Protein AF-A0A1I8GP10-F1 (afdb_monomer)

Mean predicted aligned error: 6.95 Å

Radius of gyration: 19.78 Å; Cα contacts (8 Å, |Δi|>4): 254; chains: 1; bounding box: 54×51×54 Å

InterPro domains:
  IPR011989 Armadillo-like helical [G3DSA:1.25.10.10] (1-249)
  IPR016024 Armadillo-type fold [SSF48371] (2-243)

pLDDT: mean 86.06, std 12.03, range [37.62, 98.38]

Foldseek 3Di:
DDPCLLVCLLVLLVVLDAVSLQVSLVVLLVVLVVDDPVRLLVCLLSLQVSLLVQLQCCVSYPLVSNLSSLQSLLSSLLVQLVSVDVVSCCSRPLVCCVSLQVSLLVLLPDPSNDLSSLLSSLSSLLSCLQRPVVSCLVCCVSRVVSLVVSLVVLLVVCCVPFAVDPDPPQAPQPPVRDGRGSVSNVVSSVSSLVSLCVHPSRVVVCVVCVVVVVVSVVSNPDDGPVNVVVCVVPVVVVCVVPPPPPPDD

Solvent-accessible surface area (backbone atoms only — not comparable to full-atom values): 13689 Å² total; per-residue (Å²): 138,72,90,60,55,64,61,52,37,52,50,34,50,70,67,68,43,66,72,53,28,48,56,33,51,57,55,46,42,59,48,61,74,70,54,49,75,71,50,47,71,64,44,44,62,64,49,49,61,54,36,48,54,47,48,66,29,71,94,76,37,57,60,70,56,24,22,53,27,31,44,39,50,20,53,48,49,42,52,50,36,72,66,68,41,67,70,58,44,53,66,56,44,60,81,48,46,78,60,45,49,60,43,50,42,57,42,61,74,32,87,86,47,47,45,54,31,44,22,22,46,33,45,28,50,24,32,39,40,62,54,37,38,80,77,47,56,86,49,42,86,66,46,51,63,46,54,50,52,46,50,57,53,48,47,58,47,39,43,57,47,49,46,71,33,95,58,85,81,54,61,61,60,42,103,82,74,48,77,39,24,66,63,52,32,53,51,26,50,50,52,32,51,50,27,29,62,72,25,85,81,39,31,64,63,50,62,76,44,39,73,65,48,49,55,53,51,55,62,68,66,55,80,30,46,63,57,54,51,51,31,70,79,33,58,67,56,42,50,68,72,68,54,74,78,81,85,78,130

Secondary structure (DSSP, 8-state):
--TTHHHHHHHHHHHT-HHHHHHHHHHHHHHHHT--HHHHHHHHHHHHHHHHHHHT-TTTS-HHHHHHHHHHHHHHHHHHHHTT-HHHHHHHTHHHHHHHHHHHHHHHT-TT--HHHHHHHHHHHHHHHHH-HHHHGGGHHHHHHHHHHHHHHHHHHHIIIIIS----TT--B-TTS-B--HHHHHHHHHHHHHHHHH-TTTHHHHHHTHHHHHHHHHHHTSPPHHHHHHHHH-HHHHHHHH-------

Sequence (249 aa):
DWPGLFDSLIELLSRREGPSVHGALRVLQELVREMSEQQAGQLAPVIMPHLLAVLASPDQFPAGVRARAAVTMATLLAFIGQCGRPALAAQCVQPFLEDLIPSAVGQLESPACGHRLRKELLGLLTSLVTYFPGHLAPYKAHLLPAVWRTLVQSAQAYLRQAVDSDSLEDEAADSEGGEFSIQTVCYGLFDFVEAMLASSKFRADLKTSLDDLLVYLVLLMQIRQCDTLDWQENPDKFVAEEEIESTAY

Structure (mmCIF, N/CA/C/O backbone):
data_AF-A0A1I8GP10-F1
#
_entry.id   AF-A0A1I8GP10-F1
#
loop_
_atom_site.group_PDB
_atom_site.id
_atom_site.type_symbol
_atom_site.label_atom_id
_atom_site.label_alt_id
_atom_site.label_comp_id
_atom_site.label_asym_id
_atom_site.label_entity_id
_atom_site.label_seq_id
_atom_site.pdbx_PDB_ins_code
_atom_site.Cartn_x
_atom_site.Cartn_y
_atom_site.Cartn_z
_atom_site.occupancy
_atom_site.B_iso_or_equiv
_atom_site.auth_seq_id
_atom_site.auth_comp_id
_atom_site.auth_asym_id
_atom_site.auth_atom_id
_atom_site.pdbx_PDB_model_num
ATOM 1 N N . ASP A 1 1 ? -31.928 5.789 -1.135 1.00 59.81 1 ASP A N 1
ATOM 2 C CA . ASP A 1 1 ? -31.707 5.073 0.136 1.00 59.81 1 ASP A CA 1
ATOM 3 C C . ASP A 1 1 ? -32.115 3.615 0.028 1.00 59.81 1 ASP A C 1
ATOM 5 O O . ASP A 1 1 ? -33.285 3.334 -0.205 1.00 59.81 1 ASP A O 1
ATOM 9 N N . TRP A 1 2 ? -31.155 2.693 0.157 1.00 73.44 2 TRP A N 1
ATOM 10 C CA . TRP A 1 2 ? -31.408 1.249 0.270 1.00 73.44 2 TRP A CA 1
ATOM 11 C C . TRP A 1 2 ? -31.054 0.788 1.695 1.00 73.44 2 TRP A C 1
ATOM 13 O O . TRP A 1 2 ? -29.925 0.356 1.946 1.00 73.44 2 TRP A O 1
ATOM 23 N N . PRO A 1 3 ? -31.993 0.888 2.653 1.00 72.38 3 PRO A N 1
ATOM 24 C CA . PRO A 1 3 ? -31.771 0.400 4.011 1.00 72.38 3 PRO A CA 1
ATOM 25 C C . PRO A 1 3 ? -31.596 -1.129 3.993 1.00 72.38 3 PRO A C 1
ATOM 27 O O . PRO A 1 3 ? -32.429 -1.839 3.435 1.00 72.38 3 PRO A O 1
ATOM 30 N N . GLY A 1 4 ? -30.493 -1.633 4.557 1.00 79.06 4 GLY A N 1
ATOM 31 C CA . GLY A 1 4 ? -30.161 -3.068 4.610 1.00 79.06 4 GLY A CA 1
ATOM 32 C C . GLY A 1 4 ? -29.202 -3.577 3.523 1.00 79.06 4 GLY A C 1
ATOM 33 O O . GLY A 1 4 ? -28.809 -4.745 3.558 1.00 79.06 4 GLY A O 1
ATOM 34 N N . LEU A 1 5 ? -28.768 -2.723 2.582 1.00 83.06 5 LEU A N 1
ATOM 35 C CA . LEU A 1 5 ? -27.728 -3.090 1.606 1.00 83.06 5 LEU A CA 1
ATOM 36 C C . LEU A 1 5 ? -26.450 -3.555 2.315 1.00 83.06 5 LEU A C 1
ATOM 38 O O . LEU A 1 5 ? -25.862 -4.568 1.954 1.00 83.06 5 LEU A O 1
ATOM 42 N N . PHE A 1 6 ? -26.049 -2.827 3.354 1.00 81.81 6 PHE A N 1
ATOM 43 C CA . PHE A 1 6 ? -24.840 -3.123 4.105 1.00 81.81 6 PHE A CA 1
ATOM 44 C C . PHE A 1 6 ? -24.910 -4.477 4.824 1.00 81.81 6 PHE A C 1
ATOM 46 O O . PHE A 1 6 ? -23.998 -5.287 4.685 1.00 81.81 6 PHE A O 1
ATOM 53 N N . ASP A 1 7 ? -26.018 -4.760 5.513 1.00 84.56 7 ASP A N 1
ATOM 54 C CA . ASP A 1 7 ? -26.225 -6.042 6.197 1.00 84.56 7 ASP A CA 1
ATOM 55 C C . ASP A 1 7 ? -26.182 -7.211 5.205 1.00 84.56 7 ASP A C 1
ATOM 57 O O . ASP A 1 7 ? -25.546 -8.232 5.464 1.00 84.56 7 ASP A O 1
ATOM 61 N N . SER A 1 8 ? -26.766 -7.015 4.018 1.00 85.56 8 SER A N 1
ATOM 62 C CA . SER A 1 8 ? -26.727 -7.997 2.930 1.00 85.56 8 SER A CA 1
ATOM 63 C C . SER A 1 8 ? -25.294 -8.249 2.441 1.00 85.56 8 SER A C 1
ATOM 65 O O . SER A 1 8 ? -24.907 -9.393 2.212 1.00 85.56 8 SER A O 1
ATOM 67 N N . LEU A 1 9 ? -24.471 -7.202 2.305 1.00 86.12 9 LEU A N 1
ATOM 68 C CA . LEU A 1 9 ? -23.064 -7.341 1.909 1.00 86.12 9 LEU A CA 1
ATOM 69 C C . LEU A 1 9 ? -22.243 -8.071 2.978 1.00 86.12 9 LEU A C 1
ATOM 71 O O . LEU A 1 9 ? -21.456 -8.953 2.638 1.00 86.12 9 LEU A O 1
ATOM 75 N N . ILE A 1 10 ? -22.440 -7.748 4.258 1.00 85.00 10 ILE A N 1
ATOM 76 C CA . ILE A 1 10 ? -21.763 -8.431 5.370 1.00 85.00 10 ILE A CA 1
ATOM 77 C C . ILE A 1 10 ? -22.160 -9.908 5.431 1.00 85.00 10 ILE A C 1
ATOM 79 O O . ILE A 1 10 ? -21.301 -10.771 5.635 1.00 85.00 10 ILE A O 1
ATOM 83 N N . GLU A 1 11 ? -23.432 -10.227 5.192 1.00 87.25 11 GLU A N 1
ATOM 84 C CA . GLU A 1 11 ? -23.899 -11.609 5.112 1.00 87.25 11 GLU A CA 1
ATOM 85 C C . GLU A 1 11 ? -23.197 -12.370 3.976 1.00 87.25 11 GLU A C 1
ATOM 87 O O . GLU A 1 11 ? -22.684 -13.471 4.193 1.00 87.25 11 GLU A O 1
ATOM 92 N N . LEU A 1 12 ? -23.089 -11.770 2.786 1.00 85.94 12 LEU A N 1
ATOM 93 C CA . LEU A 1 12 ? -22.388 -12.372 1.646 1.00 85.94 12 LEU A CA 1
ATOM 94 C C . LEU A 1 12 ? -20.892 -12.584 1.923 1.00 85.94 12 LEU A C 1
ATOM 96 O O . LEU A 1 12 ? -20.356 -13.641 1.588 1.00 85.94 12 LEU A O 1
ATOM 100 N N . LEU A 1 13 ? -20.225 -11.628 2.580 1.00 84.19 13 LEU A N 1
ATOM 101 C CA . LEU A 1 13 ? -18.826 -11.771 3.004 1.00 84.19 13 LEU A CA 1
ATOM 102 C C . LEU A 1 13 ? -18.652 -12.878 4.056 1.00 84.19 13 LEU A C 1
ATOM 104 O O . LEU A 1 13 ? -17.651 -13.596 4.050 1.00 84.19 13 LEU A O 1
ATOM 108 N N . SER A 1 14 ? -19.639 -13.053 4.935 1.00 82.00 14 SER A N 1
ATOM 109 C CA . SER A 1 14 ? -19.621 -14.059 6.004 1.00 82.00 14 SER A CA 1
ATOM 110 C C . SER A 1 14 ? -19.802 -15.488 5.493 1.00 82.00 14 SER A C 1
ATOM 112 O O . SER A 1 14 ? -19.243 -16.414 6.079 1.00 82.00 14 SER A O 1
ATOM 114 N N . ARG A 1 15 ? -20.541 -15.678 4.393 1.00 79.31 15 ARG A N 1
ATOM 115 C CA . ARG A 1 15 ? -20.784 -16.998 3.778 1.00 79.31 15 ARG A CA 1
ATOM 116 C C . ARG A 1 15 ? -19.529 -17.621 3.159 1.00 79.31 15 ARG A C 1
ATOM 118 O O . ARG A 1 15 ? -19.490 -18.832 2.982 1.00 79.31 15 ARG A O 1
ATOM 125 N N . ARG A 1 16 ? -18.500 -16.815 2.859 1.00 72.44 16 ARG A N 1
ATOM 126 C CA . ARG A 1 16 ? -17.211 -17.250 2.276 1.00 72.44 16 ARG A CA 1
ATOM 127 C C . ARG A 1 16 ? -17.337 -18.056 0.972 1.00 72.44 16 ARG A C 1
ATOM 129 O O . ARG A 1 16 ? -16.450 -18.826 0.619 1.00 72.44 16 ARG A O 1
ATOM 136 N N . GLU A 1 17 ? -18.417 -17.848 0.224 1.00 76.38 17 GLU A N 1
ATOM 137 C CA . GLU A 1 17 ? -18.610 -18.434 -1.103 1.00 76.38 17 GLU A CA 1
ATOM 138 C C . GLU A 1 17 ? -17.915 -17.561 -2.160 1.00 76.38 17 GLU A C 1
ATOM 140 O O . GLU A 1 17 ? -18.248 -16.385 -2.310 1.00 76.38 17 GLU A O 1
ATOM 145 N N . GLY A 1 18 ? -16.955 -18.119 -2.906 1.00 72.56 18 GLY A N 1
ATOM 146 C CA . GLY A 1 18 ? -16.060 -17.364 -3.801 1.00 72.56 18 GLY A CA 1
ATOM 147 C C . GLY A 1 18 ? -16.737 -16.316 -4.710 1.00 72.56 18 GLY A C 1
ATOM 148 O O . GLY A 1 18 ? -16.359 -15.143 -4.640 1.00 72.56 18 GLY A O 1
ATOM 149 N N . PRO A 1 19 ? -17.746 -16.676 -5.531 1.00 75.69 19 PRO A N 1
ATOM 150 C CA . PRO A 1 19 ? -18.412 -15.726 -6.433 1.00 75.69 19 PRO A CA 1
ATOM 151 C C . PRO A 1 19 ? -19.203 -14.636 -5.693 1.00 75.69 19 PRO A C 1
ATOM 153 O O . PRO A 1 19 ? -19.162 -13.465 -6.075 1.00 75.69 19 PRO A O 1
ATOM 156 N N . SER A 1 20 ? -19.886 -15.015 -4.610 1.00 81.00 20 SER A N 1
ATOM 157 C CA . SER A 1 20 ? -20.701 -14.126 -3.773 1.00 81.00 20 SER A CA 1
ATOM 158 C C . SER A 1 20 ? -19.839 -13.078 -3.061 1.00 81.00 20 SER A C 1
ATOM 160 O O . SER A 1 20 ? -20.175 -11.893 -3.051 1.00 81.00 20 SER A O 1
ATOM 162 N N . VAL A 1 21 ? -18.682 -13.493 -2.533 1.00 85.62 21 VAL A N 1
ATOM 163 C CA . VAL A 1 21 ? -17.695 -12.608 -1.893 1.00 85.62 21 VAL A CA 1
ATOM 164 C C . VAL A 1 21 ? -17.099 -11.634 -2.905 1.00 85.62 21 VAL A C 1
ATOM 166 O O . VAL A 1 21 ? -16.978 -10.445 -2.613 1.00 85.62 21 VAL A O 1
ATOM 169 N N . HIS A 1 22 ? -16.761 -12.104 -4.109 1.00 83.94 22 HIS A N 1
ATOM 170 C CA . HIS A 1 22 ? -16.201 -11.246 -5.151 1.00 83.94 22 HIS A CA 1
ATOM 171 C C . HIS A 1 22 ? -17.155 -10.097 -5.526 1.00 83.94 22 HIS A C 1
ATOM 173 O O . HIS A 1 22 ? -16.750 -8.933 -5.520 1.00 83.94 22 HIS A O 1
ATOM 179 N N . GLY A 1 23 ? -18.429 -10.405 -5.791 1.00 84.75 23 GLY A N 1
ATOM 180 C CA . GLY A 1 23 ? -19.446 -9.390 -6.083 1.00 84.75 23 GLY A CA 1
ATOM 181 C C . GLY A 1 23 ? -19.662 -8.421 -4.917 1.00 84.75 23 GLY A C 1
ATOM 182 O O . GLY A 1 23 ? -19.687 -7.206 -5.125 1.00 84.75 23 GLY A O 1
ATOM 183 N N . ALA A 1 24 ? -19.732 -8.940 -3.687 1.00 89.38 24 ALA A N 1
ATOM 184 C CA . ALA A 1 24 ? -19.904 -8.124 -2.488 1.00 89.38 24 ALA A CA 1
ATOM 185 C C . ALA A 1 24 ? -18.747 -7.132 -2.283 1.00 89.38 24 ALA A C 1
ATOM 187 O O . ALA A 1 24 ? -18.990 -5.967 -1.977 1.00 89.38 24 ALA A O 1
ATOM 188 N N . LEU A 1 25 ? -17.496 -7.549 -2.514 1.00 89.06 25 LEU A N 1
ATOM 189 C CA . LEU A 1 25 ? -16.330 -6.668 -2.397 1.00 89.06 25 LEU A CA 1
ATOM 190 C C . LEU A 1 25 ? -16.335 -5.528 -3.420 1.00 89.06 25 LEU A C 1
ATOM 192 O O . LEU A 1 25 ? -15.902 -4.427 -3.082 1.00 89.06 25 LEU A O 1
ATOM 196 N N . ARG A 1 26 ? -16.824 -5.761 -4.648 1.00 85.62 26 ARG A N 1
ATOM 197 C CA . ARG A 1 26 ? -16.933 -4.700 -5.669 1.00 85.62 26 ARG A CA 1
ATOM 198 C C . ARG A 1 26 ? -17.919 -3.621 -5.241 1.00 85.62 26 ARG A C 1
ATOM 200 O O . ARG A 1 26 ? -17.592 -2.444 -5.304 1.00 85.62 26 ARG A O 1
ATOM 207 N N . VAL A 1 27 ? -19.094 -4.027 -4.764 1.00 89.56 27 VAL A N 1
ATOM 208 C CA . VAL A 1 27 ? -20.108 -3.083 -4.272 1.00 89.56 27 VAL A CA 1
ATOM 209 C C . VAL A 1 27 ? -19.603 -2.359 -3.025 1.00 89.56 27 VAL A C 1
ATOM 211 O O . VAL A 1 27 ? -19.743 -1.144 -2.915 1.00 89.56 27 VAL A O 1
ATOM 214 N N . LEU A 1 28 ? -18.969 -3.088 -2.103 1.00 89.06 28 LEU A N 1
ATOM 215 C CA . LEU A 1 28 ? -18.426 -2.516 -0.876 1.00 89.06 28 LEU A CA 1
ATOM 216 C C . LEU A 1 28 ? -17.333 -1.476 -1.154 1.00 89.06 28 LEU A C 1
ATOM 218 O O . LEU A 1 28 ? -17.275 -0.472 -0.453 1.00 89.06 28 LEU A O 1
ATOM 222 N N . GLN A 1 29 ? -16.484 -1.689 -2.161 1.00 86.81 29 GLN A N 1
ATOM 223 C CA . GLN A 1 29 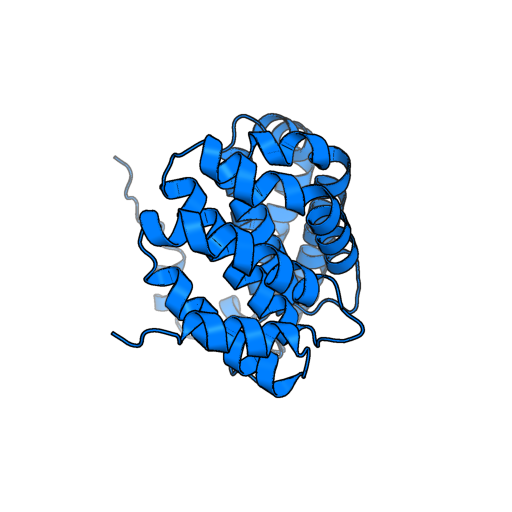? -15.436 -0.732 -2.518 1.00 86.81 29 GLN A CA 1
ATOM 224 C C . GLN A 1 29 ? -16.013 0.626 -2.935 1.00 86.81 29 GLN A C 1
ATOM 226 O O . GLN A 1 29 ? -15.526 1.654 -2.466 1.00 86.81 29 GLN A O 1
ATOM 231 N N . GLU A 1 30 ? -17.050 0.637 -3.775 1.00 87.56 30 GLU A N 1
ATOM 232 C CA . GLU A 1 30 ? -17.712 1.888 -4.165 1.00 87.56 30 GLU A CA 1
ATOM 233 C C . GLU A 1 30 ? -18.469 2.505 -2.986 1.00 87.56 30 GLU A C 1
ATOM 235 O O . GLU A 1 30 ? -18.377 3.707 -2.755 1.00 87.56 30 GLU A O 1
ATOM 240 N N . LEU A 1 31 ? -19.115 1.681 -2.155 1.00 86.50 31 LEU A N 1
ATOM 241 C CA . LEU A 1 31 ? -19.823 2.173 -0.975 1.00 86.50 31 LEU A CA 1
ATOM 242 C C . LEU A 1 31 ? -18.882 2.867 0.018 1.00 86.50 31 LEU A C 1
ATOM 244 O O . LEU A 1 31 ? -19.226 3.919 0.545 1.00 86.50 31 LEU A O 1
ATOM 248 N N . VAL A 1 32 ? -17.690 2.310 0.259 1.00 86.50 32 VAL A N 1
ATOM 249 C CA . VAL A 1 32 ? -16.695 2.895 1.176 1.00 86.50 32 VAL A CA 1
ATOM 250 C C . VAL A 1 32 ? -16.259 4.292 0.728 1.00 86.50 32 VAL A C 1
ATOM 252 O O . VAL A 1 32 ? -15.979 5.133 1.578 1.00 86.50 32 VAL A O 1
ATOM 255 N N . ARG A 1 33 ? -16.246 4.573 -0.580 1.00 84.12 33 ARG A N 1
ATOM 256 C CA . ARG A 1 33 ? -15.916 5.905 -1.119 1.00 84.12 33 ARG A CA 1
ATOM 257 C C . ARG A 1 33 ? -17.008 6.942 -0.863 1.00 84.12 33 ARG A C 1
ATOM 259 O O . ARG A 1 33 ? -16.705 8.127 -0.791 1.00 84.12 33 ARG A O 1
ATOM 266 N N . GLU A 1 34 ? -18.252 6.502 -0.709 1.00 85.69 34 GLU A N 1
ATOM 267 C CA . GLU A 1 34 ? -19.418 7.361 -0.466 1.00 85.69 34 GLU A CA 1
ATOM 268 C C . GLU A 1 34 ? -19.809 7.440 1.021 1.00 85.69 34 GLU A C 1
ATOM 270 O O . GLU A 1 34 ? -20.787 8.098 1.384 1.00 85.69 34 GLU A O 1
ATOM 275 N N . MET A 1 35 ? -19.064 6.770 1.906 1.00 84.12 35 MET A N 1
ATOM 276 C CA . MET A 1 35 ? -19.360 6.756 3.337 1.00 84.12 35 MET A CA 1
ATOM 277 C C . MET A 1 35 ? -19.176 8.138 3.976 1.00 84.12 35 MET A C 1
ATOM 279 O O . MET A 1 35 ? -18.194 8.838 3.748 1.00 84.12 35 MET A O 1
ATOM 283 N N . SER A 1 36 ? -20.102 8.508 4.862 1.00 87.38 36 SER A N 1
ATOM 284 C CA . SER A 1 36 ? -19.941 9.661 5.758 1.00 87.38 36 SER A CA 1
ATOM 285 C C . SER A 1 36 ? -19.084 9.323 6.986 1.00 87.38 36 SER A C 1
ATOM 287 O O . SER A 1 36 ? -18.968 8.162 7.385 1.00 87.38 36 SER A O 1
ATOM 289 N N . GLU A 1 37 ? -18.551 10.342 7.672 1.00 86.00 37 GLU A N 1
ATOM 290 C CA . GLU A 1 37 ? -17.773 10.152 8.910 1.00 86.00 37 GLU A CA 1
ATOM 291 C C . GLU A 1 37 ? -18.547 9.390 10.000 1.00 86.00 37 GLU A C 1
ATOM 293 O O . GLU A 1 37 ? -17.977 8.597 10.751 1.00 86.00 37 GLU A O 1
ATOM 298 N N . GLN A 1 38 ? -19.859 9.631 10.105 1.00 85.12 38 GLN A N 1
ATOM 299 C CA . GLN A 1 38 ? -20.717 8.945 11.074 1.00 85.12 38 GLN A CA 1
ATOM 300 C C . GLN A 1 38 ? -20.852 7.458 10.739 1.00 85.12 38 GLN A C 1
ATOM 302 O O . GLN A 1 38 ? -20.729 6.614 11.628 1.00 85.12 38 GLN A O 1
ATOM 307 N N . GLN A 1 39 ? -21.054 7.139 9.458 1.00 85.75 39 GLN A N 1
ATOM 308 C CA . GLN A 1 39 ? -21.131 5.760 8.984 1.00 85.75 39 GLN A CA 1
ATOM 309 C C . GLN A 1 39 ? -19.792 5.044 9.152 1.00 85.75 39 GLN A C 1
ATOM 311 O O . GLN A 1 39 ? -19.784 3.904 9.600 1.00 85.75 39 GLN A O 1
ATOM 316 N N . ALA A 1 40 ? -18.655 5.694 8.894 1.00 85.12 40 ALA A N 1
ATOM 317 C CA . ALA A 1 40 ? -17.344 5.088 9.140 1.00 85.12 40 ALA A CA 1
ATOM 318 C C . ALA A 1 40 ? -17.145 4.676 10.597 1.00 85.12 40 ALA A C 1
ATOM 320 O O . ALA A 1 40 ? -16.640 3.585 10.849 1.00 85.12 40 ALA A O 1
ATOM 321 N N . GLY A 1 41 ? -17.625 5.485 11.546 1.00 85.00 41 GLY A N 1
ATOM 322 C CA . GLY A 1 41 ? -17.592 5.145 12.967 1.00 85.00 41 GLY A CA 1
ATOM 323 C C . GLY A 1 41 ? -18.316 3.846 13.329 1.00 85.00 41 GLY A C 1
ATOM 324 O O . GLY A 1 41 ? -17.885 3.128 14.226 1.00 85.00 41 GLY A O 1
ATOM 325 N N . GLN A 1 42 ? -19.409 3.541 12.632 1.00 85.62 42 GLN A N 1
ATOM 326 C CA . GLN A 1 42 ? -20.263 2.389 12.927 1.00 85.62 42 GLN A CA 1
ATOM 327 C C . GLN A 1 42 ? -19.892 1.167 12.087 1.00 85.62 42 GLN A C 1
ATOM 329 O O . GLN A 1 42 ? -19.880 0.047 12.589 1.00 85.62 42 GLN A O 1
ATOM 334 N N . LEU A 1 43 ? -19.587 1.386 10.809 1.00 86.88 43 LEU A N 1
ATOM 335 C CA . LEU A 1 43 ? -19.416 0.323 9.831 1.00 86.88 43 LEU A CA 1
ATOM 336 C C . LEU A 1 43 ? -17.969 -0.166 9.772 1.00 86.88 43 LEU A C 1
ATOM 338 O O . LEU A 1 43 ? -17.756 -1.368 9.653 1.00 86.88 43 LEU A O 1
ATOM 342 N N . ALA A 1 44 ? -16.961 0.704 9.904 1.00 88.75 44 ALA A N 1
ATOM 343 C CA . ALA A 1 44 ? -15.566 0.282 9.758 1.00 88.75 44 ALA A CA 1
ATOM 344 C C . ALA A 1 44 ? -15.144 -0.855 10.713 1.00 88.75 44 ALA A C 1
ATOM 346 O O . ALA A 1 44 ? -14.548 -1.819 10.223 1.00 88.75 44 ALA A O 1
ATOM 347 N N . PRO A 1 45 ? -15.497 -0.833 12.019 1.00 88.62 45 PRO A N 1
ATOM 348 C CA . PRO A 1 45 ? -15.193 -1.943 12.927 1.00 88.62 45 PRO A CA 1
ATOM 349 C C . PRO A 1 45 ? -15.852 -3.267 12.522 1.00 88.62 45 PRO A C 1
ATOM 351 O O . PRO A 1 45 ? -15.340 -4.330 12.858 1.00 88.62 45 PRO A O 1
ATOM 354 N N . VAL A 1 46 ? -16.985 -3.204 11.815 1.00 89.44 46 VAL A N 1
ATOM 355 C CA . VAL A 1 46 ? -17.739 -4.376 11.349 1.00 89.44 46 VAL A CA 1
ATOM 356 C C . VAL A 1 46 ? -17.150 -4.915 10.047 1.00 89.44 46 VAL A C 1
ATOM 358 O O . VAL A 1 46 ? -16.998 -6.120 9.904 1.00 89.44 46 VAL A O 1
ATOM 361 N N . ILE A 1 47 ? -16.771 -4.042 9.108 1.00 89.69 47 ILE A N 1
ATOM 362 C CA . ILE A 1 47 ? -16.227 -4.430 7.794 1.00 89.69 47 ILE A CA 1
ATOM 363 C C . ILE A 1 47 ? -14.815 -5.010 7.918 1.00 89.69 47 ILE A C 1
ATOM 365 O O . ILE A 1 47 ? -14.493 -6.011 7.272 1.00 89.69 47 ILE A O 1
ATOM 369 N N . MET A 1 48 ? -13.956 -4.357 8.707 1.00 91.69 48 MET A N 1
ATOM 370 C CA . MET A 1 48 ? -12.517 -4.634 8.739 1.00 9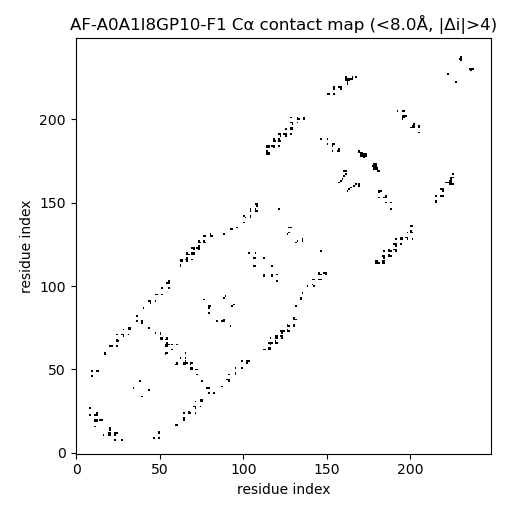1.69 48 MET A CA 1
ATOM 371 C C . MET A 1 48 ? -12.173 -6.108 9.041 1.00 91.69 48 MET A C 1
ATOM 373 O O . MET A 1 48 ? -11.364 -6.668 8.297 1.00 91.69 48 MET A O 1
ATOM 377 N N . PRO A 1 49 ? -12.808 -6.791 10.021 1.00 91.81 49 PRO A N 1
ATOM 378 C CA . PRO A 1 49 ? -12.578 -8.216 10.262 1.00 91.81 49 PRO A CA 1
ATOM 379 C C . PRO A 1 49 ? -12.895 -9.099 9.048 1.00 91.81 49 PRO A C 1
ATOM 381 O O . PRO A 1 49 ? -12.169 -10.055 8.778 1.00 91.81 49 PRO A O 1
ATOM 384 N N . HIS A 1 50 ? -13.959 -8.794 8.295 1.00 91.88 50 HIS A N 1
ATOM 385 C CA . HIS A 1 50 ? -14.335 -9.577 7.114 1.00 91.88 50 HIS A CA 1
ATOM 386 C C . HIS A 1 50 ? -13.346 -9.379 5.964 1.00 91.88 50 HIS A C 1
ATOM 388 O O . HIS A 1 50 ? -12.959 -10.355 5.320 1.00 91.88 50 HIS A O 1
ATOM 394 N N . LEU A 1 51 ? -12.892 -8.143 5.732 1.00 94.31 51 LEU A N 1
ATOM 395 C CA . LEU A 1 51 ? -11.864 -7.866 4.726 1.00 94.31 51 LEU A CA 1
ATOM 396 C C . LEU A 1 51 ? -10.538 -8.546 5.075 1.00 94.31 51 LEU A C 1
ATOM 398 O O . LEU A 1 51 ? -9.937 -9.189 4.214 1.00 94.31 51 LEU A O 1
ATOM 402 N N . LEU A 1 52 ? -10.122 -8.464 6.342 1.00 94.88 52 LEU A N 1
ATOM 403 C CA . LEU A 1 52 ? -8.921 -9.135 6.825 1.00 94.88 52 LEU A CA 1
ATOM 404 C C . LEU A 1 52 ? -9.038 -10.657 6.677 1.00 94.88 52 LEU A C 1
ATOM 406 O O . LEU A 1 52 ? -8.098 -11.290 6.206 1.00 94.88 52 LEU A O 1
ATOM 410 N N . ALA A 1 53 ? -10.189 -11.246 7.009 1.00 93.62 53 ALA A N 1
ATOM 411 C CA . ALA A 1 53 ? -10.413 -12.682 6.854 1.00 93.62 53 ALA A CA 1
ATOM 412 C C . ALA A 1 53 ? -10.291 -13.136 5.391 1.00 93.62 53 ALA A C 1
ATOM 414 O O . ALA A 1 53 ? -9.692 -14.181 5.128 1.00 93.62 53 ALA A O 1
ATOM 415 N N . VAL A 1 54 ? -10.816 -12.357 4.438 1.00 93.81 54 VAL A N 1
ATOM 416 C CA . VAL A 1 54 ? -10.643 -12.633 3.003 1.00 93.81 54 VAL A CA 1
ATOM 417 C C . VAL A 1 54 ? -9.170 -12.520 2.613 1.00 93.81 54 VAL A C 1
ATOM 419 O O . VAL A 1 54 ? -8.622 -13.443 2.011 1.00 93.81 54 VAL A O 1
ATOM 422 N N . LEU A 1 55 ? -8.512 -11.419 2.987 1.00 94.88 55 LEU A N 1
ATOM 423 C CA . LEU A 1 55 ? -7.111 -11.156 2.658 1.00 94.88 55 LEU A CA 1
ATOM 424 C C . LEU A 1 55 ? -6.164 -12.227 3.221 1.00 94.88 55 LEU A C 1
ATOM 426 O O . LEU A 1 55 ? -5.221 -12.627 2.540 1.00 94.88 55 LEU A O 1
ATOM 430 N N . ALA A 1 56 ? -6.418 -12.704 4.439 1.00 93.88 56 ALA A N 1
ATOM 431 C CA . ALA A 1 56 ? -5.582 -13.662 5.158 1.00 93.88 56 ALA A CA 1
ATOM 432 C C . ALA A 1 56 ? -5.882 -15.139 4.840 1.00 93.88 56 ALA A C 1
ATOM 434 O O . ALA A 1 56 ? -5.282 -16.015 5.455 1.00 93.88 56 ALA A O 1
ATOM 435 N N . SER A 1 57 ? -6.771 -15.438 3.883 1.00 91.88 57 SER A N 1
ATOM 436 C CA . SER A 1 57 ? -7.143 -16.817 3.522 1.00 91.88 57 SER A CA 1
ATOM 437 C C . SER A 1 57 ? -6.717 -17.175 2.086 1.00 91.88 57 SER A C 1
ATOM 439 O O . SER A 1 57 ? -7.578 -17.321 1.211 1.00 91.88 57 SER A O 1
ATOM 441 N N . PRO A 1 58 ? -5.404 -17.328 1.804 1.00 89.75 58 PRO A N 1
ATOM 442 C CA . PRO A 1 58 ? -4.902 -17.641 0.462 1.00 89.75 58 PRO A CA 1
ATOM 443 C C . PRO A 1 58 ? -5.399 -18.986 -0.084 1.00 89.75 58 PRO A C 1
ATOM 445 O O . PRO A 1 58 ? -5.537 -19.118 -1.297 1.00 89.75 58 PRO A O 1
ATOM 448 N N . ASP A 1 59 ? -5.720 -19.940 0.793 1.00 89.19 59 ASP A N 1
ATOM 449 C CA . ASP A 1 59 ? -6.244 -21.261 0.417 1.00 89.19 59 ASP A CA 1
ATOM 450 C C . ASP A 1 59 ? -7.726 -21.228 0.006 1.00 89.19 59 ASP A C 1
ATOM 452 O O . ASP A 1 59 ? -8.219 -22.155 -0.633 1.00 89.19 59 ASP A O 1
ATOM 456 N N . GLN A 1 60 ? -8.454 -20.172 0.388 1.00 88.69 60 GLN A N 1
ATOM 457 C CA . GLN A 1 60 ? -9.893 -20.028 0.124 1.00 88.69 60 GLN A CA 1
ATOM 458 C C . GLN A 1 60 ? -10.169 -19.036 -1.005 1.00 88.69 60 GLN A C 1
ATOM 460 O O . GLN A 1 60 ? -11.124 -19.219 -1.761 1.00 88.69 60 GLN A O 1
ATOM 465 N N . PHE A 1 61 ? -9.349 -17.987 -1.128 1.00 89.19 61 PHE A N 1
ATOM 466 C CA . PHE A 1 61 ? -9.595 -16.898 -2.066 1.00 89.19 61 PHE A CA 1
ATOM 467 C C . PHE A 1 61 ? -8.433 -16.683 -3.045 1.00 89.19 61 PHE A C 1
ATOM 469 O O . PHE A 1 61 ? -7.273 -16.538 -2.633 1.00 89.19 61 PHE A O 1
ATOM 476 N N . PRO A 1 62 ? -8.729 -16.565 -4.354 1.00 89.06 62 PRO A N 1
ATOM 477 C CA . PRO A 1 62 ? -7.714 -16.277 -5.357 1.00 89.06 62 PRO A CA 1
ATOM 478 C C . PRO A 1 62 ? -7.109 -14.881 -5.149 1.00 89.06 62 PRO A C 1
ATOM 480 O O . PRO A 1 62 ? -7.708 -14.001 -4.525 1.00 89.06 62 PRO A O 1
ATOM 483 N N . ALA A 1 63 ? -5.916 -14.663 -5.710 1.00 89.12 63 ALA A N 1
ATOM 484 C CA . ALA A 1 63 ? -5.154 -13.428 -5.522 1.00 89.12 63 ALA A CA 1
ATOM 485 C C . ALA A 1 63 ? -5.937 -12.157 -5.908 1.00 89.12 63 ALA A C 1
ATOM 487 O O . ALA A 1 63 ? -5.825 -11.159 -5.206 1.00 89.12 63 ALA A O 1
ATOM 488 N N . GLY A 1 64 ? -6.771 -12.195 -6.956 1.00 87.75 64 GLY A N 1
ATOM 489 C CA . GLY A 1 64 ? -7.601 -11.050 -7.364 1.00 87.75 64 GLY A CA 1
ATOM 490 C C . GLY A 1 64 ? -8.645 -10.641 -6.315 1.00 87.75 64 GLY A C 1
ATOM 491 O O . GLY A 1 64 ? -8.780 -9.461 -5.996 1.00 87.75 64 GLY A O 1
ATOM 492 N N . VAL A 1 65 ? -9.318 -11.616 -5.691 1.00 90.31 65 VAL A N 1
ATOM 493 C CA . VAL A 1 65 ? -10.292 -11.366 -4.609 1.00 90.31 65 VAL A CA 1
ATOM 494 C C . VAL A 1 65 ? -9.589 -10.795 -3.375 1.00 90.31 65 VAL A C 1
ATOM 496 O O . VAL A 1 65 ? -10.067 -9.830 -2.780 1.00 90.31 65 VAL A O 1
ATOM 499 N N . ARG A 1 66 ? -8.415 -11.331 -3.027 1.00 93.31 66 ARG A N 1
ATOM 500 C CA . ARG A 1 66 ? -7.584 -10.799 -1.936 1.00 93.31 66 ARG A CA 1
ATOM 501 C C . ARG A 1 66 ? -7.073 -9.390 -2.228 1.00 93.31 66 ARG A C 1
ATOM 503 O O . ARG A 1 66 ? -7.128 -8.537 -1.349 1.00 93.31 66 ARG A O 1
ATOM 510 N N . ALA A 1 67 ? -6.654 -9.114 -3.461 1.00 92.81 67 ALA A N 1
ATOM 511 C CA . ALA A 1 67 ? -6.222 -7.782 -3.878 1.00 92.81 67 ALA A CA 1
ATOM 512 C C . ALA A 1 67 ? -7.362 -6.767 -3.734 1.00 92.81 67 ALA A C 1
ATOM 514 O O . ALA A 1 67 ? -7.153 -5.661 -3.240 1.00 92.81 67 ALA A O 1
ATOM 515 N N . ARG A 1 68 ? -8.592 -7.173 -4.080 1.00 92.12 68 ARG A N 1
ATOM 516 C CA . ARG A 1 68 ? -9.794 -6.360 -3.872 1.00 92.12 68 ARG A CA 1
ATOM 517 C C . ARG A 1 68 ? -10.039 -6.069 -2.389 1.00 92.12 68 ARG A C 1
ATOM 519 O O . ARG A 1 68 ? -10.320 -4.930 -2.034 1.00 92.12 68 ARG A O 1
ATOM 526 N N . ALA A 1 69 ? -9.895 -7.067 -1.518 1.00 94.81 69 ALA A N 1
ATOM 527 C CA . ALA A 1 69 ? -9.999 -6.849 -0.077 1.00 94.81 69 ALA A CA 1
ATOM 528 C C . ALA A 1 69 ? -8.937 -5.849 0.420 1.00 94.81 69 ALA A C 1
ATOM 530 O O . ALA A 1 69 ? -9.283 -4.913 1.137 1.00 94.81 69 ALA A O 1
ATOM 531 N N . ALA A 1 70 ? -7.681 -5.985 -0.024 1.00 96.38 70 ALA A N 1
ATOM 532 C CA . ALA A 1 70 ? -6.590 -5.083 0.348 1.00 96.38 70 ALA A CA 1
ATOM 533 C C . ALA A 1 70 ? -6.855 -3.622 -0.062 1.00 96.38 70 ALA A C 1
ATOM 535 O O . ALA A 1 70 ? -6.725 -2.729 0.775 1.00 96.38 70 ALA A O 1
ATOM 536 N N . VAL A 1 71 ? -7.296 -3.365 -1.300 1.00 95.12 71 VAL A N 1
ATOM 537 C CA . VAL A 1 71 ? -7.603 -1.994 -1.755 1.00 95.12 71 VAL A CA 1
ATOM 538 C C . VAL A 1 71 ? -8.825 -1.402 -1.040 1.00 95.12 71 VAL A C 1
ATOM 540 O O . VAL A 1 71 ? -8.831 -0.213 -0.713 1.00 95.12 71 VAL A O 1
ATOM 543 N N . THR A 1 72 ? -9.842 -2.211 -0.722 1.00 94.75 72 THR A N 1
ATOM 544 C CA . THR A 1 72 ? -10.991 -1.750 0.076 1.00 94.75 72 THR A CA 1
ATOM 545 C C . THR A 1 72 ? -10.559 -1.395 1.501 1.00 94.75 72 THR A C 1
ATOM 547 O O . THR A 1 72 ? -10.963 -0.351 2.012 1.00 94.75 72 THR A O 1
ATOM 550 N N . MET A 1 73 ? -9.686 -2.198 2.124 1.00 95.75 73 MET A N 1
ATOM 551 C CA . MET A 1 73 ? -9.095 -1.871 3.429 1.00 95.75 73 MET A CA 1
ATOM 552 C C . MET A 1 73 ? -8.279 -0.579 3.362 1.00 95.75 73 MET A C 1
ATOM 554 O O . MET A 1 73 ? -8.450 0.282 4.218 1.00 95.75 73 MET A O 1
ATOM 558 N N . ALA A 1 74 ? -7.435 -0.417 2.339 1.00 96.19 74 ALA A N 1
ATOM 559 C CA . ALA A 1 74 ? -6.622 0.782 2.142 1.00 96.19 74 ALA A CA 1
ATOM 560 C C . ALA A 1 74 ? -7.499 2.040 2.031 1.00 96.19 74 ALA A C 1
ATOM 562 O O . ALA A 1 74 ? -7.257 3.032 2.715 1.00 96.19 74 ALA A O 1
ATOM 563 N N . THR A 1 75 ? -8.579 1.960 1.246 1.00 94.81 75 THR A N 1
ATOM 564 C CA . THR A 1 75 ? -9.554 3.051 1.076 1.00 94.81 75 THR A CA 1
ATOM 565 C C . THR A 1 75 ? -10.234 3.400 2.402 1.00 94.81 75 THR A C 1
ATOM 567 O O . THR A 1 75 ? -10.322 4.571 2.769 1.00 94.81 75 THR A O 1
ATOM 570 N N . LEU A 1 76 ? -10.668 2.388 3.160 1.00 93.62 76 LEU A N 1
ATOM 571 C CA . LEU A 1 76 ? -11.307 2.581 4.461 1.00 93.62 76 LEU A CA 1
ATOM 572 C C . LEU A 1 76 ? -10.343 3.205 5.483 1.00 93.62 76 LEU A C 1
ATOM 574 O O . LEU A 1 76 ? -10.717 4.113 6.221 1.00 93.62 76 LEU A O 1
ATOM 578 N N . LEU A 1 77 ? -9.090 2.748 5.503 1.00 94.19 77 LEU A N 1
ATOM 579 C CA . LEU A 1 77 ? -8.029 3.296 6.346 1.00 94.19 77 LEU A CA 1
ATOM 580 C C . LEU A 1 77 ? -7.738 4.758 5.999 1.00 94.19 77 LEU A C 1
ATOM 582 O O . LEU A 1 77 ? -7.677 5.589 6.903 1.00 94.19 77 LEU A O 1
ATOM 586 N N . ALA A 1 78 ? -7.617 5.085 4.713 1.00 93.88 78 ALA A N 1
ATOM 587 C CA . ALA A 1 78 ? -7.425 6.458 4.264 1.00 93.88 78 ALA A CA 1
ATOM 588 C C . ALA A 1 78 ? -8.575 7.365 4.715 1.00 93.88 78 ALA A C 1
ATOM 590 O O . ALA A 1 78 ? -8.333 8.421 5.300 1.00 93.88 78 ALA A O 1
ATOM 591 N N . PHE A 1 79 ? -9.818 6.911 4.546 1.00 92.06 79 PHE A N 1
ATOM 592 C CA . PHE A 1 79 ? -11.000 7.638 5.001 1.00 92.06 79 PHE A CA 1
ATOM 593 C C . PHE A 1 79 ? -10.986 7.883 6.522 1.00 92.06 79 PHE A C 1
ATOM 595 O O . PHE A 1 79 ? -11.159 9.013 6.983 1.00 92.06 79 PHE A O 1
ATOM 602 N N . ILE A 1 80 ? -10.718 6.846 7.326 1.00 91.81 80 ILE A N 1
ATOM 603 C CA . ILE A 1 80 ? -10.622 6.963 8.794 1.00 91.81 80 ILE A CA 1
ATOM 604 C C . ILE A 1 80 ? -9.495 7.922 9.197 1.00 91.81 80 ILE A C 1
ATOM 606 O O . ILE A 1 80 ? -9.650 8.698 10.142 1.00 91.81 80 ILE A O 1
ATOM 610 N N . GLY A 1 81 ? -8.367 7.880 8.488 1.00 92.31 81 GLY A N 1
ATOM 611 C CA . GLY A 1 81 ? -7.233 8.770 8.711 1.00 92.31 81 GLY A CA 1
ATOM 612 C C . GLY A 1 81 ? -7.598 10.231 8.478 1.00 92.31 81 GLY A C 1
ATOM 613 O O . GLY A 1 81 ? -7.292 11.088 9.307 1.00 92.31 81 GLY A O 1
ATOM 614 N N . GLN A 1 82 ? -8.319 10.501 7.391 1.00 91.31 82 GLN A N 1
ATOM 615 C CA . GLN A 1 82 ? -8.792 11.836 7.018 1.00 91.31 82 GLN A CA 1
ATOM 616 C C . GLN A 1 82 ? -9.851 12.387 7.983 1.00 91.31 82 GLN A C 1
ATOM 618 O O . GLN A 1 82 ? -9.889 13.594 8.202 1.00 91.31 82 GLN A O 1
ATOM 623 N N . CYS A 1 83 ? -10.638 11.525 8.641 1.00 88.69 83 CYS A N 1
ATOM 624 C CA . CYS A 1 83 ? -11.561 11.952 9.702 1.00 88.69 83 CYS A CA 1
ATOM 625 C C . CYS A 1 83 ? -10.836 12.612 10.892 1.00 88.69 83 CYS A C 1
ATOM 627 O O . CYS A 1 83 ? -11.470 13.297 11.693 1.00 88.69 83 CYS A O 1
ATOM 629 N N . GLY A 1 84 ? -9.533 12.356 11.082 1.00 84.81 84 GLY A N 1
ATOM 630 C CA . GLY A 1 84 ? -8.730 12.996 12.127 1.00 84.81 84 GLY A CA 1
ATOM 631 C C . GLY A 1 84 ? -9.161 12.662 13.561 1.00 84.81 84 GLY A C 1
ATOM 632 O O . GLY A 1 84 ? -8.926 13.456 14.470 1.00 84.81 84 GLY A O 1
ATOM 633 N N . ARG A 1 85 ? -9.806 11.505 13.789 1.00 86.38 85 ARG A N 1
ATOM 634 C CA . ARG A 1 85 ? -10.324 11.072 15.104 1.00 86.38 85 ARG A CA 1
ATOM 635 C C . ARG A 1 85 ? -9.469 9.946 15.706 1.00 86.38 85 ARG A C 1
ATOM 637 O O . ARG A 1 85 ? -9.683 8.782 15.363 1.00 86.38 85 ARG A O 1
ATOM 644 N N . PRO A 1 86 ? -8.566 10.233 16.664 1.00 85.88 86 PRO A N 1
ATOM 645 C CA . PRO A 1 86 ? -7.655 9.229 17.222 1.00 85.88 86 PRO A CA 1
ATOM 646 C C . PRO A 1 86 ? -8.359 8.037 17.882 1.00 85.88 86 PRO A C 1
ATOM 648 O O . PRO A 1 86 ? -7.889 6.911 17.768 1.00 85.88 86 PRO A O 1
ATOM 651 N N . ALA A 1 87 ? -9.501 8.265 18.540 1.00 86.38 87 ALA A N 1
ATOM 652 C CA . ALA A 1 87 ? -10.279 7.195 19.166 1.00 86.38 87 ALA A CA 1
ATOM 653 C C . ALA A 1 87 ? -10.852 6.212 18.131 1.00 86.38 87 ALA A C 1
ATOM 655 O O . ALA A 1 87 ? -10.806 5.002 18.340 1.00 86.38 87 ALA A O 1
ATOM 656 N N . LEU A 1 88 ? -11.334 6.729 16.994 1.00 84.75 88 LEU A N 1
ATOM 657 C CA . LEU A 1 88 ? -11.828 5.899 15.896 1.00 84.75 88 LEU A CA 1
ATOM 658 C C . LEU A 1 88 ? -10.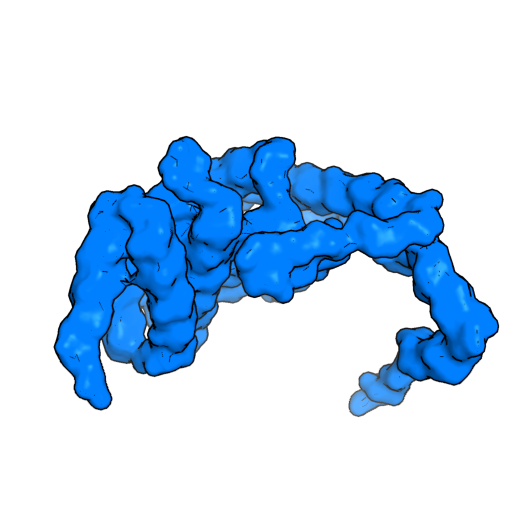688 5.093 15.266 1.00 84.75 88 LEU A C 1
ATOM 660 O O . LEU A 1 88 ? -10.841 3.900 15.022 1.00 84.75 88 LEU A O 1
ATOM 664 N N . ALA A 1 89 ? -9.532 5.729 15.060 1.00 86.81 89 ALA A N 1
ATOM 665 C CA . ALA A 1 89 ? -8.332 5.064 14.566 1.00 86.81 89 ALA A CA 1
ATOM 666 C C . ALA A 1 89 ? -7.894 3.915 15.491 1.00 86.81 89 ALA A C 1
ATOM 668 O O . ALA A 1 89 ? -7.687 2.796 15.031 1.00 86.81 89 ALA A O 1
ATOM 669 N N . ALA A 1 90 ? -7.825 4.155 16.802 1.00 87.31 90 ALA A N 1
ATOM 670 C CA . ALA A 1 90 ? -7.460 3.126 17.772 1.00 87.31 90 ALA A CA 1
ATOM 671 C C . ALA A 1 90 ? -8.458 1.956 17.777 1.00 87.31 90 ALA A C 1
ATOM 673 O O . ALA A 1 90 ? -8.047 0.805 17.876 1.00 87.31 90 ALA A O 1
ATOM 674 N N . GLN A 1 91 ? -9.755 2.232 17.619 1.00 86.06 91 GLN A N 1
ATOM 675 C CA . GLN A 1 91 ? -10.792 1.201 17.552 1.00 86.06 91 GLN A CA 1
ATOM 676 C C . GLN A 1 91 ? -10.752 0.392 16.246 1.00 86.06 91 GLN A C 1
ATOM 678 O O . GLN A 1 91 ? -11.014 -0.807 16.266 1.00 86.06 91 GLN A O 1
ATOM 683 N N . CYS A 1 92 ? -10.458 1.037 15.114 1.00 85.06 92 CYS A N 1
ATOM 684 C CA . CYS A 1 92 ? -10.597 0.431 13.785 1.00 85.06 92 CYS A CA 1
ATOM 685 C C . CYS A 1 92 ? -9.292 -0.084 13.181 1.00 85.06 92 CYS A C 1
ATOM 687 O O . CYS A 1 92 ? -9.347 -0.783 12.176 1.00 85.06 92 CYS A O 1
ATOM 689 N N . VAL A 1 93 ? -8.133 0.299 13.718 1.00 88.38 93 VAL A N 1
ATOM 690 C CA . VAL A 1 93 ? -6.825 -0.043 13.137 1.00 88.38 93 VAL A CA 1
ATOM 691 C C . VAL A 1 93 ? -6.063 -0.987 14.053 1.00 88.38 93 VAL A C 1
ATOM 693 O O . VAL A 1 93 ? -5.706 -2.082 13.629 1.00 88.38 93 VAL A O 1
ATOM 696 N N . GLN A 1 94 ? -5.863 -0.603 15.319 1.00 89.38 94 GLN A N 1
ATOM 697 C CA . GLN A 1 94 ? -5.030 -1.360 16.260 1.00 89.38 94 GLN A CA 1
ATOM 698 C C . GLN A 1 94 ? -5.409 -2.848 16.386 1.00 89.38 94 GLN A C 1
ATOM 700 O O . GLN A 1 94 ? -4.488 -3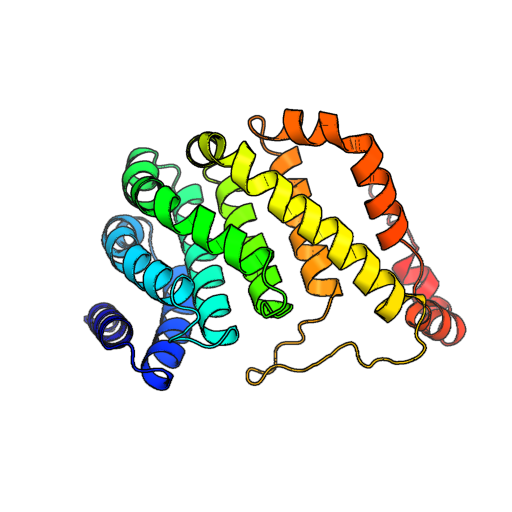.663 16.350 1.00 89.38 94 GLN A O 1
ATOM 705 N N . PRO A 1 95 ? -6.699 -3.242 16.484 1.00 92.12 95 PRO A N 1
ATOM 706 C CA . PRO A 1 95 ? -7.070 -4.644 16.696 1.00 92.12 95 PRO A CA 1
ATOM 707 C C . PRO A 1 95 ? -6.679 -5.580 15.552 1.00 92.12 95 PRO A C 1
ATOM 709 O O . PRO A 1 95 ? -6.662 -6.789 15.737 1.00 92.12 95 PRO A O 1
ATOM 712 N N . PHE A 1 96 ? -6.396 -5.033 14.369 1.00 92.88 96 PHE A N 1
ATOM 713 C CA . PHE A 1 96 ? -6.176 -5.818 13.158 1.00 92.88 96 PHE A CA 1
ATOM 714 C C . PHE A 1 96 ? -4.706 -5.901 12.761 1.00 92.88 96 PHE A C 1
ATOM 716 O O . PHE A 1 96 ? -4.357 -6.742 11.941 1.00 92.88 96 PHE A O 1
ATOM 723 N N . LEU A 1 97 ? -3.834 -5.047 13.311 1.00 94.38 97 LEU A N 1
ATOM 724 C CA . LEU A 1 97 ? -2.428 -4.987 12.897 1.00 94.38 97 LEU A CA 1
ATOM 725 C C . LEU A 1 97 ? -1.651 -6.262 13.238 1.00 94.38 97 LEU A C 1
ATOM 727 O O . LEU A 1 97 ? -0.770 -6.650 12.472 1.00 94.38 97 LEU A O 1
ATOM 731 N N . GLU A 1 98 ? -1.988 -6.923 14.348 1.00 93.19 98 GLU A N 1
ATOM 732 C CA . GLU A 1 98 ? -1.317 -8.158 14.776 1.00 93.19 98 GLU A CA 1
ATOM 733 C C . GLU A 1 98 ? -1.469 -9.292 13.758 1.00 93.19 98 GLU A C 1
ATOM 735 O O . GLU A 1 98 ? -0.506 -10.012 13.514 1.00 93.19 98 GLU A O 1
ATOM 740 N N . ASP A 1 99 ? -2.626 -9.384 13.102 1.00 94.75 99 ASP A N 1
ATOM 741 C CA . ASP A 1 99 ? -2.898 -10.385 12.067 1.00 94.75 99 ASP A CA 1
ATOM 742 C C . ASP A 1 99 ? -2.566 -9.867 10.659 1.00 94.75 99 ASP A C 1
ATOM 744 O O . ASP A 1 99 ? -2.046 -10.598 9.809 1.00 94.75 99 ASP A O 1
ATOM 748 N N . LEU A 1 100 ? -2.851 -8.588 10.393 1.00 96.44 100 LEU A N 1
ATOM 749 C CA . LEU A 1 100 ? -2.670 -7.981 9.078 1.00 96.44 100 LEU A CA 1
ATOM 750 C C . LEU A 1 100 ? -1.200 -7.937 8.672 1.00 96.44 100 LEU A C 1
ATOM 752 O O . LEU A 1 100 ? -0.887 -8.279 7.533 1.00 96.44 100 LEU A O 1
ATOM 756 N N . ILE A 1 101 ? -0.300 -7.505 9.562 1.00 96.94 101 ILE A N 1
ATOM 757 C CA . ILE A 1 101 ? 1.098 -7.290 9.176 1.00 96.94 101 ILE A CA 1
ATOM 758 C C . ILE A 1 101 ? 1.800 -8.607 8.824 1.00 96.94 101 ILE A C 1
ATOM 760 O O . ILE A 1 101 ? 2.360 -8.673 7.727 1.00 96.94 101 ILE A O 1
ATOM 764 N N . PRO A 1 102 ? 1.743 -9.673 9.646 1.00 95.69 102 PRO A N 1
ATOM 765 C CA . PRO A 1 102 ? 2.324 -10.960 9.267 1.00 95.69 102 PRO A CA 1
ATOM 766 C C . PRO A 1 102 ? 1.695 -11.540 7.995 1.00 95.69 102 PRO A C 1
ATOM 768 O O . PRO A 1 102 ? 2.407 -12.074 7.147 1.00 95.69 102 PRO A O 1
ATOM 771 N N . SER A 1 103 ? 0.376 -11.392 7.821 1.00 95.75 103 SER A N 1
ATOM 772 C CA . SER A 1 103 ? -0.327 -11.844 6.615 1.00 95.75 103 SER A CA 1
ATOM 773 C C . SER A 1 103 ? 0.144 -11.106 5.358 1.00 95.75 103 SER A C 1
ATOM 775 O O . SER A 1 103 ? 0.457 -11.740 4.349 1.00 95.75 103 SER A O 1
ATOM 777 N N . ALA A 1 104 ? 0.243 -9.776 5.408 1.00 96.62 104 ALA A N 1
ATOM 778 C CA . ALA A 1 104 ? 0.719 -8.963 4.293 1.00 96.62 104 ALA A CA 1
ATOM 779 C C . ALA A 1 104 ? 2.187 -9.269 3.962 1.00 96.62 104 ALA A C 1
ATOM 781 O O . ALA A 1 104 ? 2.520 -9.463 2.793 1.00 96.62 104 ALA A O 1
ATOM 782 N N . VAL A 1 105 ? 3.049 -9.376 4.980 1.00 95.88 105 VAL A N 1
ATOM 783 C CA . VAL A 1 105 ? 4.470 -9.724 4.819 1.00 95.88 105 VAL A CA 1
ATOM 784 C C . VAL A 1 105 ? 4.626 -11.104 4.180 1.00 95.88 105 VAL A C 1
ATOM 786 O O . VAL A 1 105 ? 5.280 -11.217 3.144 1.00 95.88 105 VAL A O 1
ATOM 789 N N . GLY A 1 106 ? 3.967 -12.134 4.718 1.00 94.81 106 GLY A N 1
ATOM 790 C CA . GLY A 1 106 ? 4.047 -13.490 4.171 1.00 94.81 106 GLY A CA 1
ATOM 791 C C . GLY A 1 106 ? 3.535 -13.587 2.730 1.00 94.81 106 GLY A C 1
ATOM 792 O O . GLY A 1 106 ? 4.073 -14.342 1.922 1.00 94.81 106 GLY A O 1
ATOM 793 N N . GLN A 1 107 ? 2.528 -12.785 2.371 1.00 94.94 107 GLN A N 1
ATOM 794 C CA . GLN A 1 107 ? 2.037 -12.708 0.997 1.00 94.94 107 GLN A CA 1
ATOM 795 C C . GLN A 1 107 ? 3.006 -11.967 0.067 1.00 94.94 107 GLN A C 1
ATOM 797 O O . GLN A 1 107 ? 3.237 -12.448 -1.036 1.00 94.94 107 GLN A O 1
ATOM 802 N N . LEU A 1 108 ? 3.603 -10.844 0.480 1.00 94.25 108 LEU A N 1
ATOM 803 C CA . LEU A 1 108 ? 4.590 -10.115 -0.334 1.00 94.25 108 LEU A CA 1
ATOM 804 C C . LEU A 1 108 ? 5.803 -10.984 -0.688 1.00 94.25 108 LEU A C 1
ATOM 806 O O . LEU A 1 108 ? 6.269 -10.961 -1.831 1.00 94.25 108 LEU A O 1
ATOM 810 N N . GLU A 1 109 ? 6.261 -11.778 0.280 1.00 90.31 109 GLU A N 1
ATOM 811 C CA . GLU A 1 109 ? 7.392 -12.701 0.151 1.00 90.31 109 GLU A CA 1
ATOM 812 C C . GLU A 1 109 ? 7.066 -13.955 -0.672 1.00 90.31 109 GLU A C 1
ATOM 814 O O . GLU A 1 109 ? 7.973 -14.656 -1.123 1.00 90.31 109 GLU A O 1
ATOM 819 N N . SER A 1 110 ? 5.781 -14.245 -0.889 1.00 89.06 110 SER A N 1
ATOM 820 C CA . SER A 1 110 ? 5.357 -15.426 -1.631 1.00 89.06 110 SER A CA 1
ATOM 821 C C . SER A 1 110 ? 5.559 -15.245 -3.141 1.00 89.06 110 SER A C 1
ATOM 823 O O . SER A 1 110 ? 5.068 -14.268 -3.721 1.00 89.06 110 SER A O 1
ATOM 825 N N . PRO A 1 111 ? 6.176 -16.219 -3.836 1.00 81.38 111 PRO A N 1
ATOM 826 C CA . PRO A 1 111 ? 6.265 -16.197 -5.295 1.00 81.38 111 PRO A CA 1
ATOM 827 C C . PRO A 1 111 ? 4.888 -16.336 -5.964 1.00 81.38 111 PRO A C 1
ATOM 829 O O . PRO A 1 111 ? 4.713 -15.913 -7.100 1.00 81.38 111 PRO A O 1
ATOM 832 N N . ALA A 1 112 ? 3.890 -16.883 -5.257 1.00 81.94 112 ALA A N 1
ATOM 833 C CA . ALA A 1 112 ? 2.515 -17.004 -5.743 1.00 81.94 112 ALA A CA 1
ATOM 834 C C . ALA A 1 112 ? 1.720 -15.686 -5.651 1.00 81.94 112 ALA A C 1
ATOM 836 O O . ALA A 1 112 ? 0.561 -15.619 -6.066 1.00 81.94 112 ALA A O 1
ATOM 837 N N . CYS A 1 113 ? 2.309 -14.634 -5.080 1.00 86.69 113 CYS A N 1
ATOM 838 C CA . CYS A 1 113 ? 1.714 -13.309 -5.077 1.00 86.69 113 CYS A CA 1
ATOM 839 C C . CYS A 1 113 ? 1.897 -12.680 -6.460 1.00 86.69 113 CYS A C 1
ATOM 841 O O . CYS A 1 113 ? 3.011 -12.338 -6.853 1.00 86.69 113 CYS A O 1
ATOM 843 N N . GLY A 1 114 ? 0.808 -12.564 -7.222 1.00 87.88 114 GLY A N 1
ATOM 844 C CA . GLY A 1 114 ? 0.816 -11.879 -8.517 1.00 87.88 114 GLY A CA 1
ATOM 845 C C . GLY A 1 114 ? 1.026 -10.365 -8.379 1.00 87.88 114 GLY A C 1
ATOM 846 O O . GLY A 1 114 ? 0.828 -9.807 -7.296 1.00 87.88 114 GLY A O 1
ATOM 847 N N . HIS A 1 115 ? 1.382 -9.691 -9.480 1.00 89.31 115 HIS A N 1
ATOM 848 C CA . HIS A 1 115 ? 1.662 -8.244 -9.511 1.00 89.31 115 HIS A CA 1
ATOM 849 C C . HIS A 1 115 ? 0.540 -7.412 -8.890 1.00 89.31 115 HIS A C 1
ATOM 851 O O . HIS A 1 115 ? 0.793 -6.590 -8.013 1.00 89.31 115 HIS A O 1
ATOM 857 N N . ARG A 1 116 ? -0.710 -7.712 -9.251 1.00 90.75 116 ARG A N 1
ATOM 858 C CA . ARG A 1 116 ? -1.887 -7.039 -8.707 1.00 90.75 116 ARG A CA 1
ATOM 859 C C . ARG A 1 116 ? -1.959 -7.079 -7.183 1.00 90.75 116 ARG A C 1
ATOM 861 O O . ARG A 1 116 ? -2.064 -6.042 -6.538 1.00 90.75 116 ARG A O 1
ATOM 868 N N . LEU A 1 117 ? -1.917 -8.278 -6.598 1.00 93.50 117 LEU A N 1
ATOM 869 C CA . LEU A 1 117 ? -2.005 -8.427 -5.146 1.00 93.50 117 LEU A CA 1
ATOM 870 C C . LEU A 1 117 ? -0.826 -7.736 -4.461 1.00 93.50 117 LEU A C 1
ATOM 872 O O . LEU A 1 117 ? -1.026 -7.060 -3.458 1.00 93.50 117 LEU A O 1
ATOM 876 N N . ARG A 1 118 ? 0.378 -7.854 -5.027 1.00 94.81 118 ARG A N 1
ATOM 877 C CA . ARG A 1 118 ? 1.574 -7.183 -4.513 1.00 94.81 118 ARG A CA 1
ATOM 878 C C . ARG A 1 118 ? 1.403 -5.663 -4.497 1.00 94.81 118 ARG A C 1
ATOM 880 O O . ARG A 1 118 ? 1.638 -5.056 -3.457 1.00 94.81 118 ARG A O 1
ATOM 887 N N . LYS A 1 119 ? 0.925 -5.065 -5.592 1.00 94.88 119 LYS A N 1
ATOM 888 C CA . LYS A 1 119 ? 0.612 -3.632 -5.676 1.00 94.88 119 LYS A CA 1
ATOM 889 C C . LYS A 1 119 ? -0.425 -3.219 -4.631 1.00 94.88 119 LYS A C 1
ATOM 891 O O . LYS A 1 119 ? -0.215 -2.233 -3.932 1.00 94.88 119 LYS A O 1
ATOM 896 N N . GLU A 1 120 ? -1.528 -3.957 -4.479 1.00 96.06 120 GLU A N 1
ATOM 897 C CA . GLU A 1 120 ? -2.572 -3.565 -3.515 1.00 96.06 120 GLU A CA 1
ATOM 898 C C . GLU A 1 120 ? -2.146 -3.771 -2.052 1.00 96.06 120 GLU A C 1
ATOM 900 O O . GLU A 1 120 ? -2.536 -2.991 -1.184 1.00 96.06 120 GLU A O 1
ATOM 905 N N . LEU A 1 121 ? -1.302 -4.768 -1.763 1.00 97.56 121 LEU A N 1
ATOM 906 C CA . LEU A 1 121 ? -0.672 -4.920 -0.449 1.00 97.56 121 LEU A CA 1
ATOM 907 C C . LEU A 1 121 ? 0.262 -3.746 -0.144 1.00 97.56 121 LEU A C 1
ATOM 909 O O . LEU A 1 121 ? 0.216 -3.214 0.963 1.00 97.56 121 LEU A O 1
ATOM 913 N N . LEU A 1 122 ? 1.069 -3.311 -1.117 1.00 97.75 122 LEU A N 1
ATOM 914 C CA . LEU A 1 122 ? 1.897 -2.113 -0.972 1.00 97.75 122 LEU A CA 1
ATOM 915 C C . LEU A 1 122 ? 1.025 -0.882 -0.707 1.00 97.75 122 LEU A C 1
ATOM 917 O O . LEU A 1 122 ? 1.258 -0.200 0.281 1.00 97.75 122 LEU A O 1
ATOM 921 N N . GLY A 1 123 ? -0.044 -0.660 -1.478 1.00 98.00 123 GLY A N 1
ATOM 922 C CA . GLY A 1 123 ? -0.978 0.453 -1.255 1.00 98.00 123 GLY A CA 1
ATOM 923 C C . GLY A 1 123 ? -1.659 0.433 0.123 1.00 98.00 123 GLY A C 1
ATOM 924 O O . GLY A 1 123 ? -1.830 1.478 0.762 1.00 98.00 123 GLY A O 1
ATOM 925 N N . LEU A 1 124 ? -1.997 -0.756 0.632 1.00 98.12 124 LEU A N 1
ATOM 926 C CA . LEU A 1 124 ? -2.509 -0.938 1.993 1.00 98.12 124 LEU A CA 1
ATOM 927 C C . LEU A 1 124 ? -1.474 -0.531 3.051 1.00 98.12 124 LEU A C 1
ATOM 929 O O . LEU A 1 124 ? -1.793 0.208 3.985 1.00 98.12 124 LEU A O 1
ATOM 933 N N . LEU A 1 125 ? -0.226 -0.968 2.889 1.00 98.12 125 LEU A N 1
ATOM 934 C CA . LEU A 1 125 ? 0.875 -0.611 3.784 1.00 98.12 125 LEU A CA 1
ATOM 935 C C . LEU A 1 125 ? 1.211 0.885 3.703 1.00 98.12 125 LEU A C 1
ATOM 937 O O . LEU A 1 125 ? 1.405 1.515 4.743 1.00 98.12 125 LEU A O 1
ATOM 941 N N . THR A 1 126 ? 1.201 1.471 2.506 1.00 98.38 126 THR A N 1
ATOM 942 C CA . THR A 1 126 ? 1.358 2.913 2.273 1.00 98.38 126 THR A CA 1
ATOM 943 C C . THR A 1 126 ? 0.288 3.692 3.028 1.00 98.38 126 THR A C 1
ATOM 945 O O . THR A 1 126 ? 0.610 4.614 3.773 1.00 98.38 126 THR A O 1
ATOM 948 N N . SER A 1 127 ? -0.977 3.268 2.948 1.00 97.69 127 SER A N 1
ATOM 949 C CA . SER A 1 127 ? -2.076 3.900 3.692 1.00 97.69 127 SER A CA 1
ATOM 950 C C . SER A 1 127 ? -1.836 3.869 5.208 1.00 97.69 127 SER A C 1
ATOM 952 O O . SER A 1 127 ? -2.069 4.861 5.899 1.00 97.69 127 SER A O 1
ATOM 954 N N . LEU A 1 128 ? -1.309 2.766 5.748 1.00 97.50 128 LEU A N 1
ATOM 955 C CA . LEU A 1 128 ? -0.961 2.676 7.170 1.00 97.50 128 LEU A CA 1
ATOM 956 C C . LEU A 1 128 ? 0.205 3.603 7.552 1.00 97.50 128 LEU A C 1
ATOM 958 O O . LEU A 1 128 ? 0.148 4.232 8.610 1.00 97.50 128 LEU A O 1
ATOM 962 N N . VAL A 1 129 ? 1.240 3.718 6.715 1.00 97.62 129 VAL A N 1
ATOM 963 C CA . VAL A 1 129 ? 2.368 4.642 6.942 1.00 97.62 129 VAL A CA 1
ATOM 964 C C . VAL A 1 129 ? 1.903 6.099 6.900 1.00 97.62 129 VAL A C 1
ATOM 966 O O . VAL A 1 129 ? 2.300 6.887 7.761 1.00 97.62 129 VAL A O 1
ATOM 969 N N . THR A 1 130 ? 1.049 6.447 5.938 1.00 97.56 130 THR A N 1
ATOM 970 C CA . THR A 1 130 ? 0.546 7.809 5.733 1.00 97.56 130 THR A CA 1
ATOM 971 C C . THR A 1 130 ? -0.386 8.240 6.860 1.00 97.56 130 THR A C 1
ATOM 973 O O . THR A 1 130 ? -0.194 9.303 7.450 1.00 97.56 130 THR A O 1
ATOM 976 N N . TYR A 1 131 ? -1.378 7.414 7.201 1.00 96.25 131 TYR A N 1
ATOM 977 C CA . TYR A 1 131 ? -2.465 7.822 8.095 1.00 96.25 131 TYR A CA 1
ATOM 978 C C . TYR A 1 131 ? -2.301 7.346 9.540 1.00 96.25 131 TYR A C 1
ATOM 980 O O . TYR A 1 131 ? -2.765 8.012 10.467 1.00 96.25 131 TYR A O 1
ATOM 988 N N . PHE A 1 132 ? -1.615 6.223 9.770 1.00 96.19 132 PHE A N 1
ATOM 989 C CA . PHE A 1 132 ? -1.477 5.623 11.101 1.00 96.19 132 PHE A CA 1
ATOM 990 C C . PHE A 1 132 ? -0.027 5.271 11.477 1.00 96.19 132 PHE A C 1
ATOM 992 O O . PHE A 1 132 ? 0.204 4.224 12.094 1.00 96.19 132 PHE A O 1
ATOM 999 N N . PRO A 1 133 ? 0.968 6.147 11.223 1.00 96.00 133 PRO A N 1
ATOM 1000 C CA . PRO A 1 133 ? 2.376 5.811 11.434 1.00 96.00 133 PRO A CA 1
ATOM 1001 C C . PRO A 1 133 ? 2.709 5.464 12.889 1.00 96.00 133 PRO A C 1
ATOM 1003 O O . PRO A 1 133 ? 3.626 4.688 13.145 1.00 96.00 133 PRO A O 1
ATOM 1006 N N . GLY A 1 134 ? 1.971 6.025 13.854 1.00 95.31 134 GLY A N 1
ATOM 1007 C CA . GLY A 1 134 ? 2.127 5.702 15.274 1.00 95.31 134 GLY A CA 1
ATOM 1008 C C . GLY A 1 134 ? 1.723 4.266 15.623 1.00 95.31 134 GLY A C 1
ATOM 1009 O O . GLY A 1 134 ? 2.424 3.628 16.401 1.00 95.31 134 GLY A O 1
ATOM 1010 N N . HIS A 1 135 ? 0.647 3.755 15.016 1.00 94.81 135 HIS A N 1
ATOM 1011 C CA . HIS A 1 135 ? 0.167 2.386 15.236 1.00 94.81 135 HIS A CA 1
ATOM 1012 C C . HIS A 1 135 ? 1.035 1.362 14.493 1.00 94.81 135 HIS A C 1
ATOM 1014 O O . HIS A 1 135 ? 1.254 0.265 14.992 1.00 94.81 135 HIS A O 1
ATOM 1020 N N . LEU A 1 136 ? 1.572 1.727 13.321 1.00 96.12 136 LEU A N 1
ATOM 1021 C CA . LEU A 1 136 ? 2.411 0.836 12.514 1.00 96.12 136 LEU A CA 1
ATOM 1022 C C . LEU A 1 136 ? 3.867 0.749 13.007 1.00 96.12 136 LEU A C 1
ATOM 1024 O O . LEU A 1 136 ? 4.529 -0.265 12.795 1.00 96.12 136 LEU A O 1
ATOM 1028 N N . ALA A 1 137 ? 4.383 1.787 13.674 1.00 96.19 137 ALA A N 1
ATOM 1029 C CA . ALA A 1 137 ? 5.781 1.858 14.109 1.00 96.19 137 ALA A CA 1
ATOM 1030 C C . ALA A 1 137 ? 6.316 0.618 14.871 1.00 96.19 137 ALA A C 1
ATOM 1032 O O . ALA A 1 137 ? 7.464 0.249 14.612 1.00 96.19 137 ALA A O 1
ATOM 1033 N N . PRO A 1 138 ? 5.548 -0.057 15.751 1.00 96.38 138 PRO A N 1
ATOM 1034 C CA . PRO A 1 138 ? 5.999 -1.277 16.429 1.00 96.38 138 PRO A CA 1
ATOM 1035 C C . PRO A 1 138 ? 6.326 -2.443 15.483 1.00 96.38 138 PRO A C 1
ATOM 1037 O O . PRO A 1 138 ? 7.113 -3.314 15.837 1.00 96.38 138 PRO A O 1
ATOM 1040 N N . TYR A 1 139 ? 5.767 -2.451 14.270 1.00 96.69 139 TYR A N 1
ATOM 1041 C CA . TYR A 1 139 ? 5.877 -3.566 13.325 1.00 96.69 139 TYR A CA 1
ATOM 1042 C C . TYR A 1 139 ? 6.978 -3.382 12.268 1.00 96.69 139 TYR A C 1
ATOM 1044 O O . TYR A 1 139 ? 7.204 -4.267 11.442 1.00 96.69 139 TYR A O 1
ATOM 1052 N N . LYS A 1 140 ? 7.703 -2.257 12.289 1.00 94.56 140 LYS A N 1
ATOM 1053 C CA . LYS A 1 140 ? 8.732 -1.908 11.289 1.00 94.56 140 LYS A CA 1
ATOM 1054 C C . LYS A 1 140 ? 9.781 -2.984 11.059 1.00 94.56 140 LYS A C 1
ATOM 1056 O O . LYS A 1 140 ? 10.130 -3.252 9.915 1.00 94.56 140 LYS A O 1
ATOM 1061 N N . ALA A 1 141 ? 10.281 -3.583 12.140 1.00 94.31 141 ALA A N 1
ATOM 1062 C CA . ALA A 1 141 ? 11.347 -4.579 12.073 1.00 94.31 141 ALA A CA 1
ATOM 1063 C C . ALA A 1 141 ? 10.932 -5.822 11.270 1.00 94.31 141 ALA A C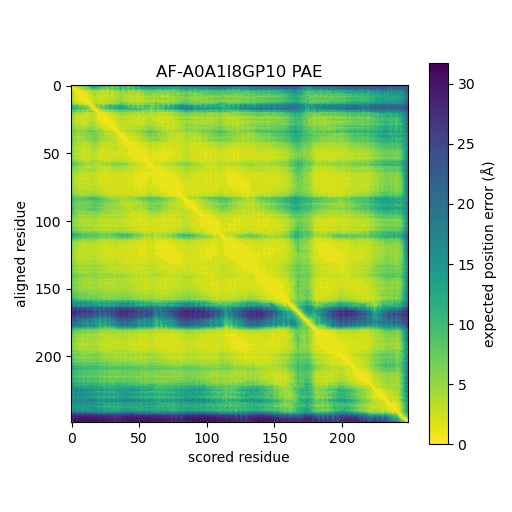 1
ATOM 1065 O O . ALA A 1 141 ? 11.780 -6.480 10.677 1.00 94.31 141 ALA A O 1
ATOM 1066 N N . HIS A 1 142 ? 9.632 -6.121 11.231 1.00 93.25 142 HIS A N 1
ATOM 1067 C CA . HIS A 1 142 ? 9.084 -7.203 10.424 1.00 93.25 142 HIS A CA 1
ATOM 1068 C C . HIS A 1 142 ? 8.708 -6.732 9.010 1.00 93.25 142 HIS A C 1
ATOM 1070 O O . HIS A 1 142 ? 8.971 -7.425 8.033 1.00 93.25 142 HIS A O 1
ATOM 1076 N N . LEU A 1 143 ? 8.146 -5.527 8.899 1.00 95.38 143 LEU A N 1
ATOM 1077 C CA . LEU A 1 143 ? 7.625 -4.974 7.651 1.00 95.38 143 LEU A CA 1
ATOM 1078 C C . LEU A 1 143 ? 8.713 -4.538 6.657 1.00 95.38 143 LEU A C 1
ATOM 1080 O O . LEU A 1 143 ? 8.686 -4.931 5.491 1.00 95.38 143 LEU A O 1
ATOM 1084 N N . LEU A 1 144 ? 9.651 -3.693 7.094 1.00 95.50 144 LEU A N 1
ATOM 1085 C CA . LEU A 1 144 ? 10.593 -3.019 6.193 1.00 95.50 144 LEU A CA 1
ATOM 1086 C C . LEU A 1 144 ? 11.498 -3.995 5.427 1.00 95.50 144 LEU A C 1
ATOM 1088 O O . LEU A 1 144 ? 11.658 -3.800 4.222 1.00 95.50 144 LEU A O 1
ATOM 1092 N N . PRO A 1 145 ? 12.029 -5.077 6.034 1.00 94.94 145 PRO A N 1
ATOM 1093 C CA . PRO A 1 145 ? 12.813 -6.056 5.283 1.00 94.94 145 PRO A CA 1
ATOM 1094 C C . PRO A 1 145 ? 12.027 -6.737 4.154 1.00 94.94 145 PRO A C 1
ATOM 1096 O O . PRO A 1 145 ? 12.605 -7.053 3.115 1.00 94.94 145 PRO A O 1
ATOM 1099 N N . ALA A 1 146 ? 10.722 -6.962 4.335 1.00 95.44 146 ALA A N 1
ATOM 1100 C CA . ALA A 1 146 ? 9.873 -7.586 3.322 1.00 95.44 146 ALA A CA 1
ATOM 1101 C C . ALA A 1 146 ? 9.604 -6.642 2.142 1.00 95.44 146 ALA A C 1
ATOM 1103 O O . ALA A 1 146 ? 9.734 -7.045 0.983 1.00 95.44 146 ALA A O 1
ATOM 1104 N N . VAL A 1 147 ? 9.307 -5.369 2.425 1.00 95.38 147 VAL A N 1
ATOM 1105 C CA . VAL A 1 147 ? 9.144 -4.342 1.383 1.00 95.38 147 VAL A CA 1
ATOM 1106 C C . VAL A 1 147 ? 10.462 -4.108 0.644 1.00 95.38 147 VAL A C 1
ATOM 1108 O O . VAL A 1 147 ? 10.474 -4.051 -0.582 1.00 95.38 147 VAL A O 1
ATOM 1111 N N . TRP A 1 148 ? 11.588 -4.079 1.360 1.00 94.94 148 TRP A N 1
ATOM 1112 C CA . TRP A 1 148 ? 12.913 -3.969 0.754 1.00 94.94 148 TRP A CA 1
ATOM 1113 C C . TRP A 1 148 ? 13.211 -5.126 -0.201 1.00 94.94 148 TRP A C 1
ATOM 1115 O O . TRP A 1 148 ? 13.594 -4.914 -1.347 1.00 94.94 148 TRP A O 1
ATOM 1125 N N . ARG A 1 149 ? 12.971 -6.370 0.227 1.00 94.19 149 ARG A N 1
ATOM 1126 C CA . ARG A 1 149 ? 13.136 -7.538 -0.652 1.00 94.19 149 ARG A CA 1
ATOM 1127 C C . ARG A 1 149 ? 12.213 -7.467 -1.869 1.00 94.19 149 ARG A C 1
ATOM 1129 O O . ARG A 1 149 ? 12.645 -7.812 -2.966 1.00 94.19 149 ARG A O 1
ATOM 1136 N N . THR A 1 150 ? 10.997 -6.953 -1.691 1.00 93.44 150 THR A N 1
ATOM 1137 C CA . THR A 1 150 ? 10.062 -6.704 -2.795 1.00 93.44 150 THR A CA 1
ATOM 1138 C C . THR A 1 150 ? 10.619 -5.678 -3.784 1.00 93.44 150 THR A C 1
ATOM 1140 O O . THR A 1 150 ? 10.540 -5.916 -4.987 1.00 93.44 150 THR A O 1
ATOM 1143 N N . LEU A 1 151 ? 11.237 -4.588 -3.312 1.00 92.56 151 LEU A N 1
ATOM 1144 C CA . LEU A 1 151 ? 11.904 -3.592 -4.157 1.00 92.56 151 LEU A CA 1
ATOM 1145 C C . LEU A 1 151 ? 13.022 -4.216 -4.992 1.00 92.56 151 LEU A C 1
ATOM 1147 O O . LEU A 1 151 ? 13.008 -4.096 -6.214 1.00 92.56 151 LEU A O 1
ATOM 1151 N N . VAL A 1 152 ? 13.953 -4.923 -4.346 1.00 92.19 152 VAL A N 1
ATOM 1152 C CA . VAL A 1 152 ? 15.098 -5.547 -5.027 1.00 92.19 152 VAL A CA 1
ATOM 1153 C C . VAL A 1 152 ? 14.630 -6.530 -6.101 1.00 92.19 152 VAL A C 1
ATOM 1155 O O . VAL A 1 152 ? 15.099 -6.485 -7.237 1.00 92.19 152 VAL A O 1
ATOM 1158 N N . GLN A 1 153 ? 13.678 -7.401 -5.759 1.00 91.31 153 GLN A N 1
ATOM 1159 C CA . GLN A 1 153 ? 13.133 -8.384 -6.695 1.00 91.31 153 GLN A CA 1
ATOM 1160 C C . GLN A 1 153 ? 12.384 -7.718 -7.851 1.00 91.31 153 GLN A C 1
ATOM 1162 O O . GLN A 1 153 ? 12.536 -8.144 -8.997 1.00 91.31 153 GLN A O 1
ATOM 1167 N N . SER A 1 154 ? 11.608 -6.667 -7.566 1.00 89.44 154 SER A N 1
ATOM 1168 C CA . SER A 1 154 ? 10.831 -5.968 -8.592 1.00 89.44 154 SER A CA 1
ATOM 1169 C C . SER A 1 154 ? 11.733 -5.188 -9.542 1.00 89.44 154 SER A C 1
ATOM 1171 O O . SER A 1 154 ? 11.529 -5.259 -10.745 1.00 89.44 154 SER A O 1
ATOM 1173 N N . ALA A 1 155 ? 12.789 -4.543 -9.040 1.00 88.19 155 ALA A N 1
ATOM 1174 C CA . ALA A 1 155 ? 13.783 -3.873 -9.876 1.00 88.19 155 ALA A CA 1
ATOM 1175 C C . ALA A 1 155 ? 14.512 -4.855 -10.807 1.00 88.19 155 ALA A C 1
ATOM 1177 O O . ALA A 1 155 ? 14.666 -4.593 -11.996 1.00 88.19 155 ALA A O 1
ATOM 1178 N N . GLN A 1 156 ? 14.902 -6.030 -10.305 1.00 87.94 156 GLN A N 1
ATOM 1179 C CA . GLN A 1 156 ? 15.522 -7.073 -11.132 1.00 87.94 156 GLN A CA 1
ATOM 1180 C C . GLN A 1 156 ? 14.562 -7.680 -12.165 1.00 87.94 156 GLN A C 1
ATOM 1182 O O . GLN A 1 156 ? 14.996 -8.130 -13.225 1.00 87.94 156 GLN A O 1
ATOM 1187 N N . ALA A 1 157 ? 13.271 -7.780 -11.845 1.00 85.19 157 ALA A N 1
ATOM 1188 C CA . ALA A 1 157 ? 12.254 -8.218 -12.796 1.00 85.19 157 ALA A CA 1
ATOM 1189 C C . ALA A 1 157 ? 12.006 -7.148 -13.868 1.00 85.19 157 ALA A C 1
ATOM 1191 O O . ALA A 1 157 ? 12.035 -7.479 -15.048 1.00 85.19 157 ALA A O 1
ATOM 1192 N N . TYR A 1 158 ? 11.875 -5.882 -13.461 1.00 84.44 158 TYR A N 1
ATOM 1193 C CA . TYR A 1 158 ? 11.691 -4.734 -14.346 1.00 84.44 158 TYR A CA 1
ATOM 1194 C C . TYR A 1 158 ? 12.825 -4.612 -15.366 1.00 84.44 158 TYR A C 1
ATOM 1196 O O . TYR A 1 158 ? 12.553 -4.523 -16.555 1.00 84.44 158 TYR A O 1
ATOM 1204 N N . LEU A 1 159 ? 14.089 -4.705 -14.940 1.00 83.19 159 LEU A N 1
ATOM 1205 C CA . LEU A 1 159 ? 15.227 -4.658 -15.868 1.00 83.19 159 LEU A CA 1
ATOM 1206 C C . LEU A 1 159 ? 15.145 -5.757 -16.934 1.00 83.19 159 LEU A C 1
ATOM 1208 O O . LEU A 1 159 ? 15.258 -5.484 -18.122 1.00 83.19 159 LEU A O 1
ATOM 1212 N N . ARG A 1 160 ? 14.858 -6.993 -16.517 1.00 81.19 160 ARG A N 1
ATOM 1213 C CA . ARG A 1 160 ? 14.782 -8.131 -17.443 1.00 81.19 160 ARG A CA 1
ATOM 1214 C C . ARG A 1 160 ? 13.600 -8.058 -18.409 1.00 81.19 160 ARG A C 1
ATOM 1216 O O . ARG A 1 160 ? 13.706 -8.584 -19.508 1.00 81.19 160 ARG A O 1
ATOM 1223 N N . GLN A 1 161 ? 12.472 -7.501 -17.970 1.00 74.12 161 GLN A N 1
ATOM 1224 C CA . GLN A 1 161 ? 11.216 -7.507 -18.727 1.00 74.12 161 GLN A CA 1
ATOM 1225 C C . GLN A 1 161 ? 11.048 -6.240 -19.567 1.00 74.12 161 GLN A C 1
ATOM 1227 O O . GLN A 1 161 ? 10.742 -6.332 -20.747 1.00 74.12 161 GLN A O 1
ATOM 1232 N N . ALA A 1 162 ? 11.291 -5.069 -18.984 1.00 69.12 162 ALA A N 1
ATOM 1233 C CA . ALA A 1 162 ? 11.019 -3.784 -19.620 1.00 69.12 162 ALA A CA 1
ATOM 1234 C C . ALA A 1 162 ? 12.254 -3.155 -20.289 1.00 69.12 162 ALA A C 1
ATOM 1236 O O . ALA A 1 162 ? 12.107 -2.399 -21.246 1.00 69.12 162 ALA A O 1
ATOM 1237 N N . VAL A 1 163 ? 13.467 -3.434 -19.794 1.00 65.75 163 VAL A N 1
ATOM 1238 C CA . VAL A 1 163 ? 14.704 -2.813 -20.313 1.00 65.75 163 VAL A CA 1
ATOM 1239 C C . VAL A 1 163 ? 15.449 -3.741 -21.274 1.00 65.75 163 VAL A C 1
ATOM 1241 O O . VAL A 1 163 ? 15.922 -3.284 -22.309 1.00 65.75 163 VAL A O 1
ATOM 1244 N N . ASP A 1 164 ? 15.526 -5.038 -20.967 1.00 66.81 164 ASP A N 1
ATOM 1245 C CA . ASP A 1 164 ? 16.320 -6.002 -21.741 1.00 66.81 164 ASP A CA 1
ATOM 1246 C C . ASP A 1 164 ? 15.527 -6.765 -22.822 1.00 66.81 164 ASP A C 1
ATOM 1248 O O . ASP A 1 164 ? 16.145 -7.465 -23.629 1.00 66.81 164 ASP A O 1
ATOM 1252 N N . SER A 1 165 ? 14.189 -6.688 -22.837 1.00 61.28 165 SER A N 1
ATOM 1253 C CA . SER A 1 165 ? 13.345 -7.484 -23.742 1.00 61.28 165 SER A CA 1
ATOM 1254 C C . SER A 1 165 ? 12.612 -6.637 -24.791 1.00 61.28 165 SER A C 1
ATOM 1256 O O . SER A 1 165 ? 11.966 -5.649 -24.453 1.00 61.28 165 SER A O 1
ATOM 1258 N N . ASP A 1 166 ? 12.651 -7.087 -26.053 1.00 54.31 166 ASP A N 1
ATOM 1259 C CA . ASP A 1 166 ? 11.871 -6.538 -27.181 1.00 54.31 166 ASP A CA 1
ATOM 1260 C C . ASP A 1 166 ? 10.366 -6.884 -27.089 1.00 54.31 166 ASP A C 1
ATOM 1262 O O . ASP A 1 166 ? 9.551 -6.439 -27.901 1.00 54.31 166 ASP A O 1
ATOM 1266 N N . SER A 1 167 ? 9.978 -7.750 -26.147 1.00 49.88 167 SER A N 1
ATOM 1267 C CA . SER A 1 167 ? 8.616 -8.267 -26.034 1.00 49.88 167 SER A CA 1
ATOM 1268 C C . SER A 1 167 ? 7.756 -7.377 -25.143 1.00 49.88 167 SER A C 1
ATOM 1270 O O . SER A 1 167 ? 7.919 -7.365 -23.927 1.00 49.88 167 SER A O 1
ATOM 1272 N N . LEU A 1 168 ? 6.752 -6.735 -25.747 1.00 49.94 168 LEU A N 1
ATOM 1273 C CA . LEU A 1 168 ? 5.634 -6.046 -25.083 1.00 49.94 168 LEU A CA 1
ATOM 1274 C C . LEU A 1 168 ? 4.678 -7.020 -24.350 1.00 49.94 168 LEU A C 1
ATOM 1276 O O . LEU A 1 168 ? 3.482 -6.765 -24.236 1.00 49.94 168 LEU A O 1
ATOM 1280 N N . GLU A 1 169 ? 5.169 -8.162 -23.864 1.00 50.12 169 GLU A N 1
ATOM 1281 C CA . GLU A 1 169 ? 4.389 -9.126 -23.074 1.00 50.12 169 GLU A CA 1
ATOM 1282 C C . GLU A 1 169 ? 4.288 -8.672 -21.604 1.00 50.12 169 GLU A C 1
ATOM 1284 O O . GLU A 1 169 ? 4.425 -9.470 -20.680 1.00 50.12 169 GLU A O 1
ATOM 1289 N N . ASP A 1 170 ? 4.087 -7.376 -21.359 1.00 50.56 170 ASP A N 1
ATOM 1290 C CA . ASP A 1 170 ? 4.048 -6.821 -19.997 1.00 50.56 170 ASP A CA 1
ATOM 1291 C C . ASP A 1 170 ? 2.618 -6.813 -19.414 1.00 50.56 170 ASP A C 1
ATOM 1293 O O . ASP A 1 170 ? 2.404 -6.568 -18.225 1.00 50.56 170 ASP A O 1
ATOM 1297 N N . GLU A 1 171 ? 1.616 -7.151 -20.232 1.00 53.81 171 GLU A N 1
ATOM 1298 C CA . GLU A 1 171 ? 0.205 -7.006 -19.883 1.00 53.81 171 GLU A CA 1
ATOM 1299 C C . GLU A 1 171 ? -0.529 -8.343 -19.880 1.00 53.81 171 GLU A C 1
ATOM 1301 O O . GLU A 1 171 ? -1.311 -8.687 -20.768 1.00 53.81 171 GLU A O 1
ATOM 1306 N N . ALA A 1 172 ? -0.323 -9.114 -18.815 1.00 51.91 172 ALA A N 1
ATOM 1307 C CA . ALA A 1 172 ? -1.308 -10.118 -18.449 1.00 51.91 172 ALA A CA 1
ATOM 1308 C C . ALA A 1 172 ? -2.562 -9.383 -17.953 1.00 51.91 172 ALA A C 1
ATOM 1310 O O . ALA A 1 172 ? -2.685 -9.095 -16.760 1.00 51.91 172 ALA A O 1
ATOM 1311 N N . ALA A 1 173 ? -3.476 -9.063 -18.875 1.00 52.22 173 ALA A N 1
ATOM 1312 C CA . ALA A 1 173 ? -4.817 -8.610 -18.532 1.00 52.22 173 ALA A CA 1
ATOM 1313 C C . ALA A 1 173 ? -5.410 -9.623 -17.551 1.00 52.22 173 ALA A C 1
ATOM 1315 O O . ALA A 1 173 ? -5.556 -10.812 -17.862 1.00 52.22 173 ALA A O 1
ATOM 1316 N N . ASP A 1 174 ? -5.693 -9.182 -16.328 1.00 58.44 174 ASP A N 1
ATOM 1317 C CA . ASP A 1 174 ? -6.342 -10.070 -15.385 1.00 58.44 174 ASP A CA 1
ATOM 1318 C C . ASP A 1 174 ? -7.782 -10.356 -15.841 1.00 58.44 174 ASP A C 1
ATOM 1320 O O . ASP A 1 174 ? -8.351 -9.682 -16.702 1.00 58.44 174 ASP A O 1
ATOM 1324 N N . SER A 1 175 ? -8.412 -11.369 -15.246 1.00 53.97 175 SER A N 1
ATOM 1325 C CA . SER A 1 175 ? -9.813 -11.713 -15.532 1.00 53.97 175 SER A CA 1
ATOM 1326 C C . SER A 1 175 ? -10.807 -10.563 -15.250 1.00 53.97 175 SER A C 1
ATOM 1328 O O . SER A 1 175 ? -12.006 -10.738 -15.471 1.00 53.97 175 SER A O 1
ATOM 1330 N N . GLU A 1 176 ? -10.347 -9.419 -14.733 1.00 56.09 176 GLU A N 1
ATOM 1331 C CA . GLU A 1 176 ? -11.126 -8.220 -14.429 1.00 56.09 176 GLU A CA 1
ATOM 1332 C C . GLU A 1 176 ? -10.799 -7.033 -15.359 1.00 56.09 176 GLU A C 1
ATOM 1334 O O . GLU A 1 176 ? -11.361 -5.955 -15.158 1.00 56.09 176 GLU A O 1
ATOM 1339 N N . GLY A 1 177 ? -9.958 -7.228 -16.384 1.00 56.50 177 GLY A N 1
ATOM 1340 C CA . GLY A 1 177 ? -9.591 -6.206 -17.368 1.00 56.50 177 GLY A CA 1
ATOM 1341 C C . GLY A 1 177 ? -8.629 -5.141 -16.840 1.00 56.50 177 GLY A C 1
ATOM 1342 O O . GLY A 1 177 ? -8.529 -4.077 -17.441 1.00 56.50 177 GLY A O 1
ATOM 1343 N N . GLY A 1 178 ? -7.969 -5.388 -15.703 1.00 59.19 178 GLY A N 1
ATOM 1344 C CA . GLY A 1 178 ? -6.919 -4.523 -15.177 1.00 59.19 178 GLY A CA 1
ATOM 1345 C C . GLY A 1 178 ? -5.550 -4.915 -15.726 1.00 59.19 178 GLY A C 1
ATOM 1346 O O . GLY A 1 178 ? -5.141 -6.073 -15.612 1.00 59.19 178 GLY A O 1
ATOM 1347 N N . GLU A 1 179 ? -4.834 -3.940 -16.274 1.00 65.81 179 GLU A N 1
ATOM 1348 C CA . GLU A 1 179 ? -3.441 -4.076 -16.700 1.00 65.81 179 GLU A CA 1
ATOM 1349 C C . GLU A 1 179 ? -2.538 -3.975 -15.459 1.00 65.81 179 GLU A C 1
ATOM 1351 O O . GLU A 1 179 ? -2.326 -2.903 -14.892 1.00 65.81 179 GLU A O 1
ATOM 1356 N N . PHE A 1 180 ? -2.056 -5.123 -14.969 1.00 74.75 180 PHE A N 1
ATOM 1357 C CA . PHE A 1 180 ? -1.124 -5.190 -13.840 1.00 74.75 180 PHE A CA 1
ATOM 1358 C C . PHE A 1 180 ? 0.211 -5.776 -14.285 1.00 74.75 180 PHE A C 1
ATOM 1360 O O . PHE A 1 180 ? 0.413 -6.993 -14.297 1.00 74.75 180 PHE A O 1
ATOM 1367 N N . SER A 1 181 ? 1.144 -4.882 -14.580 1.00 82.50 181 SER A N 1
ATOM 1368 C CA . SER A 1 181 ? 2.519 -5.213 -14.941 1.00 82.50 181 SER A CA 1
ATOM 1369 C C . SER A 1 181 ? 3.463 -5.080 -13.747 1.00 82.50 181 SER A C 1
ATOM 1371 O O . SER A 1 181 ? 3.089 -4.606 -12.664 1.00 82.50 181 SER A O 1
ATOM 1373 N N . ILE A 1 182 ? 4.725 -5.450 -13.950 1.00 85.31 182 ILE A N 1
ATOM 1374 C CA . ILE A 1 182 ? 5.787 -5.178 -12.980 1.00 85.31 182 ILE A CA 1
ATOM 1375 C C . ILE A 1 182 ? 5.927 -3.672 -12.688 1.00 85.31 182 ILE A C 1
ATOM 1377 O O . ILE A 1 182 ? 6.214 -3.287 -11.554 1.00 85.31 182 ILE A O 1
ATOM 1381 N N . GLN A 1 183 ? 5.616 -2.816 -13.665 1.00 84.81 183 GLN A N 1
ATOM 1382 C CA . GLN A 1 183 ? 5.662 -1.356 -13.539 1.00 84.81 183 GLN A CA 1
ATOM 1383 C C . GLN A 1 183 ? 4.684 -0.859 -12.467 1.00 84.81 183 GLN A C 1
ATOM 1385 O O . GLN A 1 183 ? 5.042 -0.043 -11.620 1.00 84.81 183 GLN A O 1
ATOM 1390 N N . THR A 1 184 ? 3.478 -1.436 -12.415 1.00 88.25 184 THR A N 1
ATOM 1391 C CA . THR A 1 184 ? 2.479 -1.089 -11.387 1.00 88.25 184 THR A CA 1
ATOM 1392 C C . THR A 1 184 ? 2.950 -1.418 -9.967 1.00 88.25 184 THR A C 1
ATOM 1394 O O . THR A 1 184 ? 2.605 -0.718 -9.014 1.00 88.25 184 THR A O 1
ATOM 1397 N N . VAL A 1 185 ? 3.779 -2.457 -9.812 1.00 91.25 185 VAL A N 1
ATOM 1398 C CA . VAL A 1 185 ? 4.409 -2.797 -8.530 1.00 91.25 185 VAL A CA 1
ATOM 1399 C C . VAL A 1 185 ? 5.488 -1.774 -8.178 1.00 91.25 185 VAL A C 1
ATOM 1401 O O . VAL A 1 185 ? 5.549 -1.343 -7.027 1.00 91.25 185 VAL A O 1
ATOM 1404 N N . CYS A 1 186 ? 6.304 -1.357 -9.150 1.00 91.31 186 CYS A N 1
ATOM 1405 C CA . CYS A 1 186 ? 7.309 -0.306 -8.970 1.00 91.31 186 CYS A CA 1
ATOM 1406 C C . CYS A 1 186 ? 6.679 1.025 -8.533 1.00 91.31 186 CYS A C 1
ATOM 1408 O O . CYS A 1 186 ? 7.163 1.619 -7.573 1.00 91.31 186 CYS A O 1
ATOM 1410 N N . TYR A 1 187 ? 5.558 1.440 -9.133 1.00 91.12 187 TYR A N 1
ATOM 1411 C CA . TYR A 1 187 ? 4.818 2.624 -8.677 1.00 91.12 187 TYR A CA 1
ATOM 1412 C C . TYR A 1 187 ? 4.352 2.487 -7.225 1.00 91.12 187 TYR A C 1
ATOM 1414 O O . TYR A 1 187 ? 4.621 3.364 -6.410 1.00 91.12 187 TYR A O 1
ATOM 1422 N N . GLY A 1 188 ? 3.773 1.340 -6.853 1.00 94.25 188 GLY A N 1
ATOM 1423 C CA . GLY A 1 188 ? 3.374 1.094 -5.463 1.00 94.25 188 GLY A CA 1
ATOM 1424 C C . GLY A 1 188 ? 4.545 1.117 -4.466 1.00 94.25 188 GLY A C 1
ATOM 1425 O O . GLY A 1 188 ? 4.364 1.495 -3.308 1.00 94.25 188 GLY A O 1
ATOM 1426 N N . LEU A 1 189 ? 5.753 0.734 -4.893 1.00 95.00 189 LEU A N 1
ATOM 1427 C CA . LEU A 1 189 ? 6.969 0.845 -4.081 1.00 95.00 189 LEU A CA 1
ATOM 1428 C C . LEU A 1 189 ? 7.410 2.303 -3.914 1.00 95.00 189 LEU A C 1
ATOM 1430 O O . LEU A 1 189 ? 7.826 2.681 -2.817 1.00 95.00 189 LEU A O 1
ATOM 1434 N N . PHE A 1 190 ? 7.307 3.119 -4.964 1.00 94.56 190 PHE A N 1
ATOM 1435 C CA . PHE A 1 190 ? 7.610 4.550 -4.892 1.00 94.56 190 PHE A CA 1
ATOM 1436 C C . PHE A 1 190 ? 6.628 5.289 -3.989 1.00 94.56 190 PHE A C 1
ATOM 1438 O O . PHE A 1 190 ? 7.082 6.007 -3.100 1.00 94.56 190 PHE A O 1
ATOM 1445 N N . ASP A 1 191 ? 5.329 5.008 -4.100 1.00 96.25 191 ASP A N 1
ATOM 1446 C CA . ASP A 1 191 ? 4.308 5.553 -3.197 1.00 96.25 191 ASP A CA 1
ATOM 1447 C C . ASP A 1 191 ? 4.628 5.219 -1.729 1.00 96.25 191 ASP A C 1
ATOM 1449 O O . ASP A 1 191 ? 4.490 6.049 -0.826 1.00 96.25 191 ASP A O 1
ATOM 1453 N N . PHE A 1 192 ? 5.091 3.991 -1.466 1.00 96.94 192 PHE A N 1
ATOM 1454 C CA . PHE A 1 192 ? 5.482 3.571 -0.121 1.00 96.94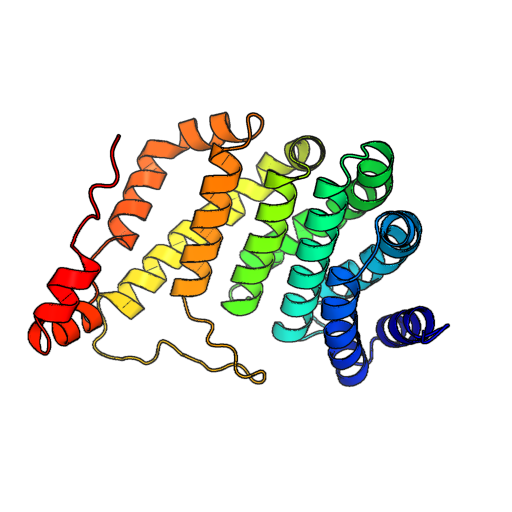 192 PHE A CA 1
ATOM 1455 C C . PHE A 1 192 ? 6.720 4.324 0.388 1.00 96.94 192 PHE A C 1
ATOM 1457 O O . PHE A 1 192 ? 6.744 4.780 1.536 1.00 96.94 192 PHE A O 1
ATOM 1464 N N . VAL A 1 193 ? 7.746 4.476 -0.454 1.00 95.38 193 VAL A N 1
ATOM 1465 C CA . VAL A 1 193 ? 8.960 5.246 -0.136 1.00 95.38 193 VAL A CA 1
ATOM 1466 C C . VAL A 1 193 ? 8.621 6.713 0.128 1.00 95.38 193 VAL A C 1
ATOM 1468 O O . VAL A 1 193 ? 9.110 7.285 1.106 1.00 95.38 193 VAL A O 1
ATOM 1471 N N . GLU A 1 194 ? 7.753 7.312 -0.684 1.00 95.38 194 GLU A N 1
ATOM 1472 C CA . GLU A 1 194 ? 7.284 8.684 -0.506 1.00 95.38 194 GLU A CA 1
ATOM 1473 C C . GLU A 1 194 ? 6.534 8.844 0.824 1.00 95.38 194 GLU A C 1
ATOM 1475 O O . GLU A 1 194 ? 6.845 9.742 1.613 1.00 95.38 194 GLU A O 1
ATOM 1480 N N . ALA A 1 195 ? 5.628 7.918 1.153 1.00 97.38 195 ALA A N 1
ATOM 1481 C CA . ALA A 1 195 ? 4.932 7.914 2.438 1.00 97.38 195 ALA A CA 1
ATOM 1482 C C . ALA A 1 195 ? 5.904 7.794 3.627 1.00 97.38 195 ALA A C 1
ATOM 1484 O O . ALA A 1 195 ? 5.753 8.489 4.641 1.00 97.38 195 ALA A O 1
ATOM 1485 N N . MET A 1 196 ? 6.943 6.959 3.514 1.00 96.38 196 MET A N 1
ATOM 1486 C CA . MET A 1 196 ? 7.997 6.872 4.530 1.00 96.38 196 MET A CA 1
ATOM 1487 C C . MET A 1 196 ? 8.772 8.185 4.665 1.00 96.38 196 MET A C 1
ATOM 1489 O O . MET A 1 196 ? 9.052 8.615 5.789 1.00 96.38 196 MET A O 1
ATOM 1493 N N . LEU A 1 197 ? 9.106 8.828 3.544 1.00 95.44 197 LEU A N 1
ATOM 1494 C CA . LEU A 1 197 ? 9.816 10.104 3.514 1.00 95.44 197 LEU A CA 1
ATOM 1495 C C . LEU A 1 197 ? 8.978 11.224 4.142 1.00 95.44 197 LEU A C 1
ATOM 1497 O O . LEU A 1 197 ? 9.518 12.053 4.881 1.00 95.44 197 LEU A O 1
ATOM 1501 N N . ALA A 1 198 ? 7.665 11.236 3.917 1.00 96.06 198 ALA A N 1
ATOM 1502 C CA . ALA A 1 198 ? 6.736 12.186 4.523 1.00 96.06 198 ALA A CA 1
ATOM 1503 C C . ALA A 1 198 ? 6.560 11.951 6.037 1.00 96.06 198 ALA A C 1
ATOM 1505 O O . ALA A 1 198 ? 6.408 12.902 6.811 1.00 96.06 198 ALA A O 1
ATOM 1506 N N . SER A 1 199 ? 6.655 10.700 6.494 1.00 96.38 199 SER A N 1
ATOM 1507 C CA . SER A 1 199 ? 6.417 10.325 7.887 1.00 96.38 199 SER A CA 1
ATOM 1508 C C . SER A 1 199 ? 7.637 10.533 8.788 1.00 96.38 199 SER A C 1
ATOM 1510 O O . SER A 1 199 ? 8.648 9.838 8.689 1.00 96.38 199 SER A O 1
ATOM 1512 N N . SER A 1 200 ? 7.518 11.411 9.791 1.00 95.44 200 SER A N 1
ATOM 1513 C CA . SER A 1 200 ? 8.568 11.607 10.811 1.00 95.44 200 SER A CA 1
ATOM 1514 C C . SER A 1 200 ? 8.896 10.335 11.598 1.00 95.44 200 SER A C 1
ATOM 1516 O O . SER A 1 200 ? 9.988 10.218 12.151 1.00 95.44 200 SER A O 1
ATOM 1518 N N . LYS A 1 201 ? 7.968 9.370 11.636 1.00 96.00 201 LYS A N 1
ATOM 1519 C CA . LYS A 1 201 ? 8.200 8.073 12.264 1.00 96.00 201 LYS A CA 1
ATOM 1520 C C . LYS A 1 201 ? 9.103 7.191 11.410 1.00 96.00 201 LYS A C 1
ATOM 1522 O O . LYS A 1 201 ? 9.890 6.487 12.016 1.00 96.00 201 LYS A O 1
ATOM 1527 N N . PHE A 1 202 ? 9.023 7.220 10.078 1.00 95.81 202 PHE A N 1
ATOM 1528 C CA . PHE A 1 202 ? 9.715 6.273 9.181 1.00 95.81 202 PHE A CA 1
ATOM 1529 C C . PHE A 1 202 ? 10.912 6.877 8.429 1.00 95.81 202 PHE A C 1
ATOM 1531 O O . PHE A 1 202 ? 11.787 6.144 7.975 1.00 95.81 202 PHE A O 1
ATOM 1538 N N . ARG A 1 203 ? 11.012 8.209 8.348 1.0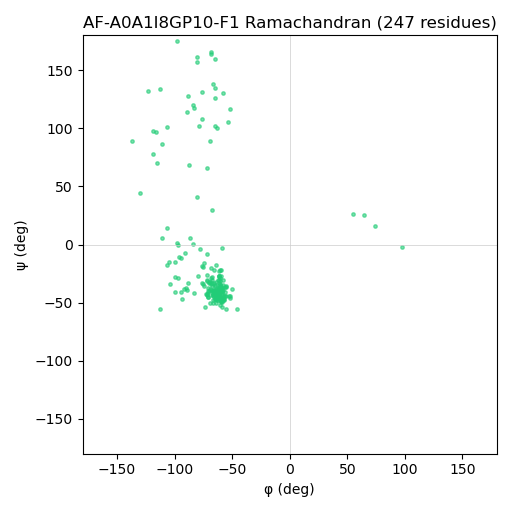0 94.75 203 ARG A N 1
ATOM 1539 C CA . ARG A 1 203 ? 12.079 8.915 7.617 1.00 94.75 203 ARG A CA 1
ATOM 1540 C C . ARG A 1 203 ? 13.497 8.530 8.051 1.00 94.75 203 ARG A C 1
ATOM 1542 O O . ARG A 1 203 ? 14.402 8.502 7.223 1.00 94.75 203 ARG A O 1
ATOM 1549 N N . ALA A 1 204 ? 13.708 8.261 9.341 1.00 94.00 204 ALA A N 1
ATOM 1550 C CA . ALA A 1 204 ? 15.022 7.863 9.846 1.00 94.00 204 ALA A CA 1
ATOM 1551 C C . ALA A 1 204 ? 15.457 6.497 9.295 1.00 94.00 204 ALA A C 1
ATOM 1553 O O . ALA A 1 204 ? 16.615 6.351 8.917 1.00 94.00 204 ALA A O 1
ATOM 1554 N N . ASP A 1 205 ? 14.521 5.548 9.188 1.00 93.31 205 ASP A N 1
ATOM 1555 C CA . ASP A 1 205 ? 14.780 4.217 8.632 1.00 93.31 205 ASP A CA 1
ATOM 1556 C C . ASP A 1 205 ? 15.162 4.322 7.145 1.00 93.31 205 ASP A C 1
ATOM 1558 O O . ASP A 1 205 ? 16.122 3.698 6.701 1.00 93.31 205 ASP A O 1
ATOM 1562 N N . LEU A 1 206 ? 14.472 5.194 6.397 1.00 90.62 206 LEU A N 1
ATOM 1563 C CA . LEU A 1 206 ? 14.784 5.465 4.991 1.00 90.62 206 LEU A CA 1
ATOM 1564 C C . LEU A 1 206 ? 16.183 6.069 4.816 1.00 90.62 206 LEU A C 1
ATOM 1566 O O . LEU A 1 206 ? 16.922 5.675 3.920 1.00 90.62 206 LEU A O 1
ATOM 1570 N N . LYS A 1 207 ? 16.569 7.004 5.693 1.00 90.44 207 LYS A N 1
ATOM 1571 C CA . LYS A 1 207 ? 17.886 7.652 5.646 1.00 90.44 207 LYS A CA 1
ATOM 1572 C C . LYS A 1 207 ? 19.029 6.650 5.829 1.00 90.44 207 LYS A C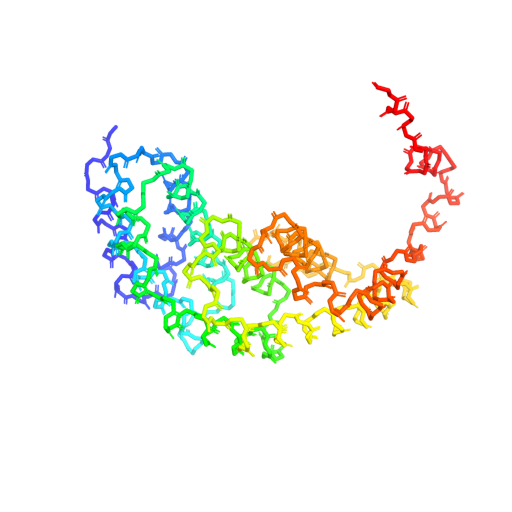 1
ATOM 1574 O O . LYS A 1 207 ? 20.081 6.829 5.227 1.00 90.44 207 LYS A O 1
ATOM 1579 N N . THR A 1 208 ? 18.835 5.617 6.646 1.00 90.75 208 THR A N 1
ATOM 1580 C CA . THR A 1 208 ? 19.842 4.568 6.867 1.00 90.75 208 THR A CA 1
ATOM 1581 C C . THR A 1 208 ? 20.062 3.695 5.631 1.00 90.75 208 THR A C 1
ATOM 1583 O O . THR A 1 208 ? 21.169 3.207 5.440 1.00 90.75 208 THR A O 1
ATOM 1586 N N . SER A 1 209 ? 19.044 3.533 4.786 1.00 89.38 209 SER A N 1
ATOM 1587 C CA . SER A 1 209 ? 19.096 2.711 3.568 1.00 89.38 209 SER A CA 1
ATOM 1588 C C . SER A 1 209 ? 19.140 3.540 2.281 1.00 89.38 209 SER A C 1
ATOM 1590 O O . SER A 1 209 ? 18.897 3.006 1.202 1.00 89.38 209 SER A O 1
ATOM 1592 N N . LEU A 1 210 ? 19.420 4.845 2.380 1.00 88.88 210 LEU A N 1
ATOM 1593 C CA . LEU A 1 210 ? 19.324 5.767 1.249 1.00 88.88 210 LEU A CA 1
ATOM 1594 C C . LEU A 1 210 ? 20.311 5.420 0.132 1.00 88.88 210 LEU A C 1
ATOM 1596 O O . LEU A 1 210 ? 19.920 5.433 -1.029 1.00 88.88 210 LEU A O 1
ATOM 1600 N N . ASP A 1 211 ? 21.555 5.087 0.479 1.00 90.00 211 ASP A N 1
ATOM 1601 C CA . ASP A 1 211 ? 22.589 4.762 -0.510 1.00 90.00 211 ASP A CA 1
ATOM 1602 C C . ASP A 1 211 ? 22.179 3.547 -1.351 1.00 90.00 211 ASP A C 1
ATOM 1604 O O . ASP A 1 211 ? 22.205 3.599 -2.580 1.00 90.00 211 ASP A O 1
ATOM 1608 N N . ASP A 1 212 ? 21.705 2.485 -0.697 1.00 89.69 212 ASP A N 1
ATOM 1609 C CA . ASP A 1 212 ? 21.211 1.297 -1.389 1.00 89.69 212 ASP A CA 1
ATOM 1610 C C . ASP A 1 212 ? 19.945 1.609 -2.201 1.00 89.69 212 ASP A C 1
ATOM 1612 O O . ASP A 1 212 ? 19.782 1.124 -3.319 1.00 89.69 212 ASP A O 1
ATOM 1616 N N . LEU A 1 213 ? 19.033 2.421 -1.656 1.00 90.81 213 LEU A N 1
ATOM 1617 C CA . LEU A 1 213 ? 17.793 2.795 -2.336 1.00 90.81 213 LEU A CA 1
ATOM 1618 C C . LEU A 1 213 ? 18.083 3.563 -3.627 1.00 90.81 213 LEU A C 1
ATOM 1620 O O . LEU A 1 213 ? 17.460 3.280 -4.648 1.00 90.81 213 LEU A O 1
ATOM 1624 N N . LEU A 1 214 ? 19.041 4.492 -3.601 1.00 89.38 214 LEU A N 1
ATOM 1625 C CA . LEU A 1 214 ? 19.455 5.259 -4.775 1.00 89.38 214 LEU A CA 1
ATOM 1626 C C . LEU A 1 214 ? 19.945 4.348 -5.901 1.00 89.38 214 LEU A C 1
ATOM 1628 O O . LEU A 1 214 ? 19.619 4.606 -7.056 1.00 89.38 214 LEU A O 1
ATOM 1632 N N . VAL A 1 215 ? 20.652 3.258 -5.584 1.00 90.12 215 VAL A N 1
ATOM 1633 C CA . VAL A 1 215 ? 21.061 2.270 -6.594 1.00 90.12 215 VAL A CA 1
ATOM 1634 C C . VAL A 1 215 ? 19.837 1.696 -7.309 1.00 90.12 215 VAL A C 1
ATOM 1636 O O . VAL A 1 215 ? 19.791 1.703 -8.537 1.00 90.12 215 VAL A O 1
ATOM 1639 N N . TYR A 1 216 ? 18.817 1.248 -6.574 1.00 89.62 216 TYR A N 1
ATOM 1640 C CA . TYR A 1 216 ? 17.611 0.681 -7.190 1.00 89.62 216 TYR A CA 1
ATOM 1641 C C . TYR A 1 216 ? 16.747 1.725 -7.903 1.00 89.62 216 TYR A C 1
ATOM 1643 O O . TYR A 1 216 ? 16.161 1.405 -8.934 1.00 89.62 216 TYR A O 1
ATOM 1651 N N . LEU A 1 217 ? 16.694 2.964 -7.409 1.00 87.19 217 LEU A N 1
ATOM 1652 C CA . LEU A 1 217 ? 16.006 4.062 -8.095 1.00 87.19 217 LEU A CA 1
ATOM 1653 C C . LEU A 1 217 ? 16.652 4.354 -9.451 1.00 87.19 217 LEU A C 1
ATOM 1655 O O . LEU A 1 217 ? 15.953 4.391 -10.458 1.00 87.19 217 LEU A O 1
ATOM 1659 N N . VAL A 1 218 ? 17.981 4.471 -9.498 1.00 86.88 218 VAL A N 1
ATOM 1660 C CA . VAL A 1 218 ? 18.719 4.674 -10.754 1.00 86.88 218 VAL A CA 1
ATOM 1661 C C . VAL A 1 218 ? 18.491 3.510 -11.718 1.00 86.88 218 VAL A C 1
ATOM 1663 O O . VAL A 1 218 ? 18.312 3.735 -12.911 1.00 86.88 218 VAL A O 1
ATOM 1666 N N . LEU A 1 219 ? 18.440 2.270 -11.218 1.00 86.06 219 LEU A N 1
ATOM 1667 C CA . LEU A 1 219 ? 18.138 1.111 -12.059 1.00 86.06 219 LEU A CA 1
ATOM 1668 C C . LEU A 1 219 ? 16.739 1.190 -12.686 1.00 86.06 219 LEU A C 1
ATOM 1670 O O . LEU A 1 219 ? 16.591 0.829 -13.850 1.00 86.06 219 LEU A O 1
ATOM 1674 N N . LEU A 1 220 ? 15.741 1.660 -11.935 1.00 84.88 220 LEU A N 1
ATOM 1675 C CA . LEU A 1 220 ? 14.357 1.802 -12.398 1.00 84.88 220 LEU A CA 1
ATOM 1676 C C . LEU A 1 220 ? 14.148 3.004 -13.337 1.00 84.88 220 LEU A C 1
ATOM 1678 O O . LEU A 1 220 ? 13.174 3.013 -14.079 1.00 84.88 220 LEU A O 1
ATOM 1682 N N . MET A 1 221 ? 15.058 3.983 -13.335 1.00 84.38 221 MET A N 1
ATOM 1683 C CA . MET A 1 221 ? 15.043 5.148 -14.235 1.00 84.38 221 MET A CA 1
ATOM 1684 C C . MET A 1 221 ? 15.672 4.884 -15.612 1.00 84.38 221 MET A C 1
ATOM 1686 O O . MET A 1 221 ? 15.769 5.799 -16.426 1.00 84.38 221 MET A O 1
ATOM 1690 N N . GLN A 1 222 ? 16.155 3.670 -15.882 1.00 82.56 222 GLN A N 1
ATOM 1691 C CA . GLN A 1 222 ? 16.736 3.358 -17.186 1.00 82.56 222 GLN A CA 1
ATOM 1692 C C . GLN A 1 222 ? 15.678 3.432 -18.292 1.00 82.56 222 GLN A C 1
ATOM 1694 O O . GLN A 1 222 ? 14.582 2.889 -18.147 1.00 82.56 222 GLN A O 1
ATOM 1699 N N . ILE A 1 223 ? 16.049 4.080 -19.400 1.00 80.12 223 ILE A N 1
ATOM 1700 C CA . ILE A 1 223 ? 15.231 4.173 -20.613 1.00 80.12 223 ILE A CA 1
ATOM 1701 C C . ILE A 1 223 ? 14.929 2.756 -21.107 1.00 80.12 223 ILE A C 1
ATOM 1703 O O . ILE A 1 223 ? 15.838 1.932 -21.243 1.00 80.12 223 ILE A O 1
ATOM 1707 N N . ARG A 1 224 ? 13.654 2.474 -21.376 1.00 81.31 224 ARG A N 1
ATOM 1708 C CA . ARG A 1 224 ? 13.215 1.170 -21.881 1.00 81.31 224 ARG A CA 1
ATOM 1709 C C . ARG A 1 224 ? 13.455 1.060 -23.385 1.00 81.31 224 ARG A C 1
ATOM 1711 O O . ARG A 1 224 ? 13.499 2.059 -24.109 1.00 81.31 224 ARG A O 1
ATOM 1718 N N . GLN A 1 225 ? 13.560 -0.171 -23.881 1.00 74.75 225 GLN A N 1
ATOM 1719 C CA . GLN A 1 225 ? 13.681 -0.410 -25.323 1.00 74.75 225 GLN A CA 1
ATOM 1720 C C . GLN A 1 225 ? 12.429 0.044 -26.084 1.00 74.75 225 GLN A C 1
ATOM 1722 O O . GLN A 1 225 ? 12.561 0.666 -27.135 1.00 74.75 225 GLN A O 1
ATOM 1727 N N . CYS A 1 226 ? 11.232 -0.175 -25.529 1.00 72.38 226 CYS A N 1
ATOM 1728 C CA . CYS A 1 226 ? 9.985 0.310 -26.123 1.00 72.38 226 CYS A CA 1
ATOM 1729 C C . CYS A 1 226 ? 9.941 1.843 -26.234 1.00 72.38 226 CYS A C 1
ATOM 1731 O O . CYS A 1 226 ? 9.626 2.350 -27.305 1.00 72.38 226 CYS A O 1
ATOM 1733 N N . ASP A 1 227 ? 10.350 2.572 -25.189 1.00 79.06 227 ASP A N 1
ATOM 1734 C CA . ASP A 1 227 ? 10.429 4.041 -25.226 1.00 79.06 227 ASP A CA 1
ATOM 1735 C C . ASP A 1 227 ? 11.421 4.505 -26.295 1.00 79.06 227 ASP A C 1
ATOM 1737 O O . ASP A 1 227 ? 11.149 5.428 -27.053 1.00 79.06 227 ASP A O 1
ATOM 1741 N N . THR A 1 228 ? 12.559 3.815 -26.415 1.00 81.81 228 THR A N 1
ATOM 1742 C CA . THR A 1 228 ? 13.567 4.129 -27.436 1.00 81.81 228 THR A CA 1
ATOM 1743 C C . THR A 1 228 ? 13.005 3.969 -28.851 1.00 81.81 228 THR A C 1
ATOM 1745 O O . THR A 1 228 ? 13.289 4.803 -29.710 1.00 81.81 228 THR A O 1
ATOM 1748 N N . LEU A 1 229 ? 12.220 2.918 -29.106 1.00 82.19 229 LEU A N 1
ATOM 1749 C CA . LEU A 1 229 ? 11.563 2.694 -30.398 1.00 82.19 229 LEU A CA 1
ATOM 1750 C C . LEU A 1 229 ? 10.495 3.762 -30.664 1.00 82.19 229 LEU A C 1
ATOM 1752 O O . LEU A 1 229 ? 10.519 4.396 -31.717 1.00 82.19 229 LEU A O 1
ATOM 1756 N N . ASP A 1 230 ? 9.635 4.034 -29.684 1.00 83.50 230 ASP A N 1
ATOM 1757 C CA . ASP A 1 230 ? 8.588 5.055 -29.774 1.00 83.50 230 ASP A CA 1
ATOM 1758 C C . ASP A 1 230 ? 9.164 6.453 -30.048 1.00 83.50 230 ASP A C 1
ATOM 1760 O O . ASP A 1 230 ? 8.643 7.200 -30.878 1.00 83.50 230 ASP A O 1
ATOM 1764 N N . TRP A 1 231 ? 10.257 6.814 -29.376 1.00 88.94 231 TRP A N 1
ATOM 1765 C CA . TRP A 1 231 ? 10.950 8.091 -29.555 1.00 88.94 231 TRP A CA 1
ATOM 1766 C C . TRP A 1 231 ? 11.676 8.191 -30.898 1.00 88.94 231 TRP A C 1
ATOM 1768 O O . TRP A 1 231 ? 11.770 9.281 -31.466 1.00 88.94 231 TRP A O 1
ATOM 1778 N N . GLN A 1 232 ? 12.178 7.073 -31.432 1.00 86.44 232 GLN A N 1
ATOM 1779 C CA . GLN A 1 232 ? 12.744 7.025 -32.784 1.00 86.44 232 GLN A CA 1
ATOM 1780 C C . GLN A 1 232 ? 11.667 7.200 -33.859 1.00 86.44 232 GLN A C 1
ATOM 1782 O O . GLN A 1 232 ? 11.921 7.859 -34.869 1.00 86.44 232 GLN A O 1
ATOM 1787 N N . GLU A 1 233 ? 10.478 6.630 -33.651 1.00 90.19 233 GLU A N 1
ATOM 1788 C CA . GLU A 1 233 ? 9.341 6.769 -34.566 1.00 90.19 233 GLU A CA 1
ATOM 1789 C C . GLU A 1 233 ? 8.675 8.149 -34.469 1.00 90.19 233 GLU A C 1
ATOM 1791 O O . GLU A 1 233 ? 8.220 8.687 -35.482 1.00 90.19 233 GLU A O 1
ATOM 1796 N N . ASN A 1 234 ? 8.649 8.744 -33.274 1.00 89.38 234 ASN A N 1
ATOM 1797 C CA . ASN A 1 234 ? 8.032 10.039 -33.014 1.00 89.38 234 ASN A CA 1
ATOM 1798 C C . ASN A 1 234 ? 8.911 10.935 -32.112 1.00 89.38 234 ASN A C 1
ATOM 1800 O O . ASN A 1 234 ? 8.728 10.962 -30.892 1.00 89.38 234 ASN A O 1
ATOM 1804 N N . PRO A 1 235 ? 9.816 11.742 -32.698 1.00 87.62 235 PRO A N 1
ATOM 1805 C CA . PRO A 1 235 ? 10.655 12.678 -31.947 1.00 87.62 235 PRO A CA 1
ATOM 1806 C C . PRO A 1 235 ? 9.876 13.735 -31.149 1.00 87.62 235 PRO A C 1
ATOM 1808 O O . PRO A 1 235 ? 10.373 14.200 -30.126 1.00 87.62 235 PRO A O 1
ATOM 1811 N N . ASP A 1 236 ? 8.658 14.103 -31.568 1.00 87.75 236 ASP A N 1
ATOM 1812 C CA . ASP A 1 236 ? 7.822 15.048 -30.813 1.00 87.75 236 ASP A CA 1
ATOM 1813 C C . ASP A 1 236 ? 7.363 14.437 -29.478 1.00 87.75 236 ASP A C 1
ATOM 1815 O O . ASP A 1 236 ? 7.217 15.154 -28.489 1.00 87.75 236 ASP A O 1
ATOM 1819 N N . LYS A 1 237 ? 7.188 13.107 -29.422 1.00 84.50 237 LYS A N 1
ATOM 1820 C CA . LYS A 1 237 ? 6.876 12.377 -28.184 1.00 84.50 237 LYS A CA 1
ATOM 1821 C C . LYS A 1 237 ? 8.043 12.436 -27.198 1.00 84.50 237 LYS A C 1
ATOM 1823 O O . LYS A 1 237 ? 7.820 12.717 -26.029 1.00 84.50 237 LYS A O 1
ATOM 1828 N N . PHE A 1 238 ? 9.274 12.261 -27.683 1.00 84.62 238 PHE A N 1
ATOM 1829 C CA . PHE A 1 238 ? 10.475 12.437 -26.862 1.00 84.62 238 PHE A CA 1
ATOM 1830 C C . PHE A 1 238 ? 10.550 13.846 -26.269 1.00 84.62 238 PHE A C 1
ATOM 1832 O O . PHE A 1 238 ? 10.766 13.994 -25.072 1.00 84.62 238 PHE A O 1
ATOM 1839 N N . VAL A 1 239 ? 10.333 14.881 -27.093 1.00 85.25 239 VAL A N 1
ATOM 1840 C CA . VAL A 1 239 ? 10.329 16.269 -26.608 1.00 85.25 239 VAL A CA 1
ATOM 1841 C C . VAL A 1 239 ? 9.255 16.451 -25.539 1.00 85.25 239 VAL A C 1
ATOM 1843 O O . VAL A 1 239 ? 9.569 16.957 -24.475 1.00 85.25 239 VAL A O 1
ATOM 1846 N N . ALA A 1 240 ? 8.026 15.992 -25.773 1.00 85.06 240 ALA A N 1
ATOM 1847 C CA . ALA A 1 240 ? 6.938 16.146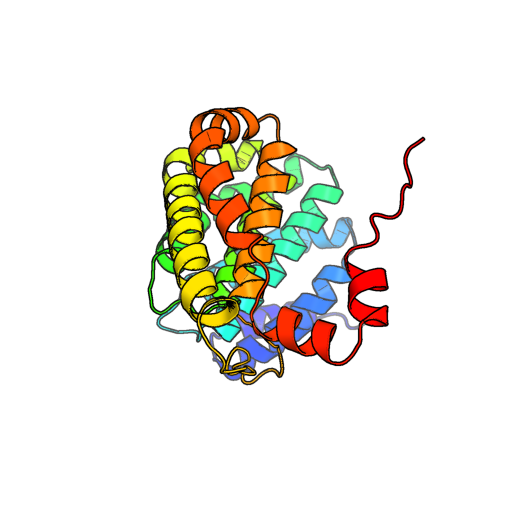 -24.810 1.00 85.06 240 ALA A CA 1
ATOM 1848 C C . ALA A 1 240 ? 7.165 15.402 -23.477 1.00 85.06 240 ALA A C 1
ATOM 1850 O O . ALA A 1 240 ? 6.688 15.863 -22.444 1.00 85.06 240 ALA A O 1
ATOM 1851 N N . GLU A 1 241 ? 7.847 14.253 -23.490 1.00 83.19 241 GLU A N 1
ATOM 1852 C CA . GLU A 1 241 ? 8.061 13.414 -22.300 1.00 83.19 241 GLU A CA 1
ATOM 1853 C C . GLU A 1 241 ? 9.320 13.800 -21.500 1.00 83.19 241 GLU A C 1
ATOM 1855 O O . GLU A 1 241 ? 9.306 13.711 -20.273 1.00 83.19 241 GLU A O 1
ATOM 1860 N N . GLU A 1 242 ? 10.385 14.263 -22.163 1.00 83.00 242 GLU A N 1
ATOM 1861 C CA . GLU A 1 242 ? 11.646 14.682 -21.522 1.00 83.00 242 GLU A CA 1
ATOM 1862 C C . GLU A 1 242 ? 11.731 16.194 -21.264 1.00 83.00 242 GLU A C 1
ATOM 1864 O O . GLU A 1 242 ? 12.642 16.664 -20.571 1.00 83.00 242 GLU A O 1
ATOM 1869 N N . GLU A 1 243 ? 10.809 16.990 -21.811 1.00 81.94 243 GLU A N 1
ATOM 1870 C CA . GLU A 1 243 ? 10.719 18.407 -21.480 1.00 81.94 243 GLU A CA 1
ATOM 1871 C C . GLU A 1 243 ? 10.331 18.549 -20.006 1.00 81.94 243 GLU A C 1
ATOM 1873 O O . GLU A 1 243 ? 9.182 18.403 -19.595 1.00 81.94 243 GLU A O 1
ATOM 1878 N N . ILE A 1 244 ? 11.333 18.850 -19.180 1.00 63.81 244 ILE A N 1
ATOM 1879 C CA . ILE A 1 244 ? 11.122 19.282 -17.805 1.00 63.81 244 ILE A CA 1
ATOM 1880 C C . ILE A 1 244 ? 10.358 20.604 -17.893 1.00 63.81 244 ILE A C 1
ATOM 1882 O O . ILE A 1 244 ? 10.967 21.648 -18.147 1.00 63.81 244 ILE A O 1
ATOM 1886 N N . GLU A 1 245 ? 9.036 20.578 -17.683 1.00 56.81 245 GLU A N 1
ATOM 1887 C CA . GLU A 1 245 ? 8.270 21.800 -17.450 1.00 56.81 245 GLU A CA 1
ATOM 1888 C C . GLU A 1 245 ? 8.953 22.541 -16.296 1.00 56.81 245 GLU A C 1
ATOM 1890 O O . GLU A 1 245 ? 8.901 22.147 -15.129 1.00 56.81 245 GLU A O 1
ATOM 1895 N N . SER A 1 246 ? 9.660 23.617 -16.634 1.00 49.03 246 SER A N 1
ATOM 1896 C CA . SER A 1 246 ? 10.302 24.505 -15.676 1.00 49.03 246 SER A CA 1
ATOM 1897 C C . SER A 1 246 ? 9.226 25.318 -14.950 1.00 49.03 246 SER A C 1
ATOM 1899 O O . SER A 1 246 ? 9.168 26.540 -15.072 1.00 49.03 246 SER A O 1
ATOM 1901 N N . THR A 1 247 ? 8.374 24.674 -14.157 1.00 42.31 247 THR A N 1
ATOM 1902 C CA . THR A 1 247 ? 7.577 25.356 -13.136 1.00 42.31 247 THR A CA 1
ATOM 1903 C C . THR A 1 247 ? 8.394 25.428 -11.853 1.00 42.31 247 THR A C 1
ATOM 1905 O O . THR A 1 247 ? 8.101 24.779 -10.852 1.00 42.31 247 THR A O 1
ATOM 1908 N N . ALA A 1 248 ? 9.459 26.223 -11.903 1.00 41.19 248 ALA A N 1
ATOM 1909 C CA . ALA A 1 248 ? 10.160 26.703 -10.727 1.00 41.19 248 ALA A CA 1
ATOM 1910 C C . ALA A 1 248 ? 10.068 28.229 -10.719 1.00 41.19 248 ALA A C 1
ATOM 1912 O O . ALA A 1 248 ? 10.809 28.888 -11.443 1.00 41.19 248 ALA A O 1
ATOM 1913 N N . TYR A 1 249 ? 9.115 28.759 -9.948 1.00 37.62 249 TYR A N 1
ATOM 1914 C CA . TYR A 1 249 ? 9.334 29.769 -8.904 1.00 37.62 249 TYR A CA 1
ATOM 1915 C C . TYR A 1 249 ? 8.116 29.851 -7.982 1.00 37.62 249 TYR A C 1
ATOM 1917 O O . TYR A 1 249 ? 6.982 29.939 -8.503 1.00 37.62 249 TYR A O 1
#

Organism: NCBI:txid282301

Nearest PDB structures (foldseek):
  6n1z-assembly1_A  TM=8.956E-01  e=1.672E-11  Homo sapiens
  6n1z-assembly2_D  TM=8.923E-01  e=5.859E-10  Homo sapiens
  8f7a-assembly1_A  TM=8.687E-01  e=1.510E-08  Homo sapiens
  6xwx-assembly3_E  TM=3.872E-01  e=1.106E-01  Thermochaetoides thermophila DSM 1495
  7t3u-assembly1_B  TM=3.849E-01  e=2.978E+00  Homo sapiens